Protein AF-A0A922S1J7-F1 (afdb_monomer)

Organism: Schistosoma haematobium (NCBI:txid6185)

Se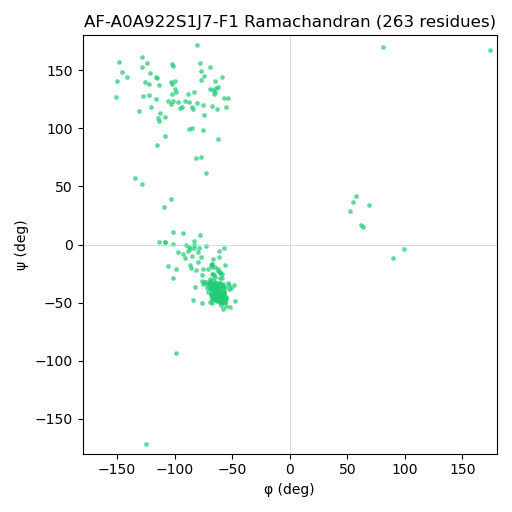quence (265 aa):
MSKNLSGRRLILFHFVKQGLILCPGENRIRLVSDLIREQTGKRCLVVIGATTALEVVGEQFTELTVGSKSLECGHEVKRLLQTDYMKLVITQDDVGVELCGSLKNVVAIAAGICDGLKLGDNTKADVIRIGFWEVSELMHELFPDRGTNYLTTEQSCGIAELFMCMSHKIDDISDIGDLDLLNISIGRRLSNNDNNRPSIRSITDKIPYRTFVDGAEYAKQIYSILADRRRTGHFPLFVAVHRICQNEIKPQELITCLQSHPIHA

Structure (mmCIF, N/CA/C/O backbone):
data_AF-A0A922S1J7-F1
#
_entry.id   AF-A0A922S1J7-F1
#
loop_
_atom_site.group_PDB
_atom_site.id
_atom_site.type_symbol
_atom_site.label_atom_id
_atom_site.label_alt_id
_atom_site.label_comp_id
_atom_site.label_asym_id
_atom_site.label_entity_id
_atom_site.label_seq_id
_atom_site.pdbx_PDB_ins_code
_atom_site.Cartn_x
_atom_site.Cartn_y
_atom_site.Cartn_z
_atom_site.occupancy
_atom_site.B_iso_or_equiv
_atom_site.auth_seq_id
_atom_site.auth_comp_id
_atom_site.auth_asym_id
_atom_site.auth_atom_id
_atom_site.pdbx_PDB_model_num
ATOM 1 N N . MET A 1 1 ? -2.315 5.101 44.735 1.00 35.12 1 MET A N 1
ATOM 2 C CA . MET A 1 1 ? -3.782 5.160 44.541 1.00 35.12 1 MET A CA 1
ATOM 3 C C . MET A 1 1 ? -4.170 4.192 43.429 1.00 35.12 1 MET A C 1
ATOM 5 O O . MET A 1 1 ? -4.029 4.542 42.263 1.00 35.12 1 MET A O 1
ATOM 9 N N . SER A 1 2 ? -4.590 2.964 43.756 1.00 39.91 2 SER A N 1
ATOM 10 C CA . SER A 1 2 ? -5.129 2.041 42.751 1.00 39.91 2 SER A CA 1
ATOM 11 C C . SER A 1 2 ? -6.535 2.510 42.370 1.00 39.91 2 SER A C 1
ATOM 13 O O . SER A 1 2 ? -7.453 2.527 43.187 1.00 39.91 2 SER A O 1
ATOM 15 N N . LYS A 1 3 ? -6.703 2.984 41.134 1.00 44.50 3 LYS A N 1
ATOM 16 C CA . LYS A 1 3 ? -8.038 3.272 40.606 1.00 44.50 3 LYS A CA 1
ATOM 17 C C . LYS A 1 3 ? -8.698 1.938 40.273 1.00 44.50 3 LYS A C 1
ATOM 19 O O . LYS A 1 3 ? -8.175 1.170 39.473 1.00 44.50 3 LYS A O 1
ATOM 24 N N . ASN A 1 4 ? -9.830 1.685 40.919 1.00 37.00 4 ASN A N 1
ATOM 25 C CA . ASN A 1 4 ? -10.697 0.539 40.685 1.00 37.00 4 ASN A CA 1
ATOM 26 C C . ASN A 1 4 ? -11.099 0.507 39.194 1.00 37.00 4 ASN A C 1
ATOM 28 O O . ASN A 1 4 ? -11.661 1.479 38.685 1.00 37.00 4 ASN A O 1
ATOM 32 N N . LEU A 1 5 ? -10.729 -0.559 38.478 1.00 54.09 5 LEU A N 1
ATOM 33 C CA . LEU A 1 5 ? -10.948 -0.724 37.030 1.00 54.09 5 LEU A CA 1
ATOM 34 C C . LEU A 1 5 ? -12.288 -1.406 36.70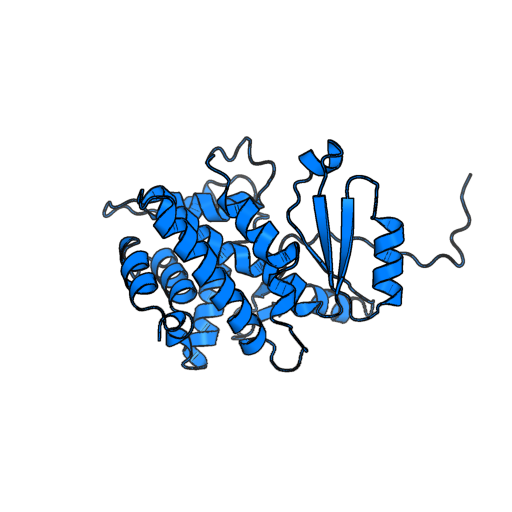2 1.00 54.09 5 LEU A C 1
ATOM 36 O O . LEU A 1 5 ? -12.603 -1.597 35.527 1.00 54.09 5 LEU A O 1
ATOM 40 N N . SER A 1 6 ? -13.092 -1.773 37.706 1.00 40.53 6 SER A N 1
ATOM 41 C CA . SER A 1 6 ? -14.387 -2.410 37.469 1.00 40.53 6 SER A CA 1
ATOM 42 C C . SER A 1 6 ? -15.358 -1.423 36.802 1.00 40.53 6 SER A C 1
ATOM 44 O O . SER A 1 6 ? -15.647 -0.346 37.316 1.00 40.53 6 SER A O 1
ATOM 46 N N . GLY A 1 7 ? -15.814 -1.770 35.596 1.00 55.16 7 GLY A N 1
ATOM 47 C CA . GLY A 1 7 ? -16.769 -0.977 34.811 1.00 55.16 7 GLY A CA 1
ATOM 48 C C . GLY A 1 7 ? -16.169 -0.093 33.711 1.00 55.16 7 GLY A C 1
ATOM 49 O O . GLY A 1 7 ? -16.927 0.503 32.948 1.00 55.16 7 GLY A O 1
ATOM 50 N N . ARG A 1 8 ? -14.838 -0.017 33.562 1.00 58.34 8 ARG A N 1
ATOM 51 C CA . ARG A 1 8 ? -14.217 0.686 32.423 1.00 58.34 8 ARG A CA 1
ATOM 52 C C . ARG A 1 8 ? -14.047 -0.261 31.236 1.00 58.34 8 ARG A C 1
ATOM 54 O O . ARG A 1 8 ? -13.480 -1.341 31.383 1.00 58.34 8 ARG A O 1
ATOM 61 N N . ARG A 1 9 ? -14.506 0.152 30.048 1.00 65.62 9 ARG A N 1
ATOM 62 C CA . ARG A 1 9 ? -14.162 -0.529 28.791 1.00 65.62 9 ARG A CA 1
ATOM 63 C C . ARG A 1 9 ? -12.650 -0.399 28.585 1.00 65.62 9 ARG A C 1
ATOM 65 O O . ARG A 1 9 ? -12.132 0.709 28.494 1.00 65.62 9 ARG A O 1
ATOM 72 N N . LEU A 1 10 ? -11.941 -1.526 28.572 1.00 68.31 10 LEU A N 1
ATOM 73 C CA . LEU A 1 10 ? -10.517 -1.569 28.253 1.00 68.31 10 LEU A CA 1
ATOM 74 C C . LEU A 1 10 ? -10.363 -1.519 26.728 1.00 68.31 10 LEU A C 1
ATOM 76 O O . LEU A 1 10 ? -10.894 -2.387 26.034 1.00 68.31 10 LEU A O 1
ATOM 80 N N . ILE A 1 11 ? -9.639 -0.523 26.220 1.00 72.75 11 ILE A N 1
ATOM 81 C CA . ILE A 1 11 ? -9.230 -0.458 24.814 1.00 72.75 11 ILE A CA 1
ATOM 82 C C . ILE A 1 11 ? -7.761 -0.852 24.748 1.00 72.75 11 ILE A C 1
ATOM 84 O O . ILE A 1 11 ? -6.916 -0.236 25.394 1.00 72.75 11 ILE A O 1
ATOM 88 N N . LEU A 1 12 ? -7.479 -1.911 23.993 1.00 74.94 12 LEU A N 1
ATOM 89 C CA . LEU A 1 12 ? -6.125 -2.367 23.722 1.00 74.94 12 LEU A CA 1
ATOM 90 C C . LEU A 1 12 ? -5.676 -1.780 22.383 1.00 74.94 12 LEU A C 1
ATOM 92 O O . LEU A 1 12 ? -6.270 -2.087 21.352 1.00 74.94 12 LEU A O 1
ATOM 96 N N . PHE A 1 13 ? -4.627 -0.962 22.408 1.00 74.94 13 PHE A N 1
ATOM 97 C CA . PHE A 1 13 ? -3.956 -0.503 21.197 1.00 74.94 13 PHE A CA 1
ATOM 98 C C . PHE A 1 13 ? -2.891 -1.524 20.811 1.00 74.94 13 PHE A C 1
ATOM 100 O O . PHE A 1 13 ? -2.017 -1.849 21.615 1.00 74.94 13 PHE A O 1
ATOM 107 N N . HIS A 1 14 ? -2.985 -2.046 19.591 1.00 71.69 14 HIS A N 1
ATOM 108 C CA . HIS A 1 14 ? -1.995 -2.952 19.034 1.00 71.69 14 HIS A CA 1
ATOM 109 C C . HIS A 1 14 ? -1.428 -2.326 17.765 1.00 71.69 14 HIS A C 1
ATOM 111 O O . HIS A 1 14 ? -2.165 -2.060 16.819 1.00 71.69 14 HIS A O 1
ATOM 117 N N . PHE A 1 15 ? -0.124 -2.068 17.767 1.00 67.00 15 PHE A N 1
ATOM 118 C CA . PHE A 1 15 ? 0.572 -1.500 16.622 1.00 67.00 15 PHE A CA 1
ATOM 119 C C . PHE A 1 15 ? 1.001 -2.646 15.718 1.00 67.00 15 PHE A C 1
ATOM 121 O O . PHE A 1 15 ? 1.993 -3.323 15.989 1.00 67.00 15 PHE A O 1
ATOM 128 N N . VAL A 1 16 ? 0.221 -2.889 14.668 1.00 64.06 16 VAL A N 1
ATOM 129 C CA . VAL A 1 16 ? 0.621 -3.819 13.618 1.00 64.06 16 VAL A CA 1
ATOM 130 C C . VAL A 1 16 ? 1.219 -3.010 12.489 1.00 64.06 16 VAL A C 1
ATOM 132 O O . VAL A 1 16 ? 0.572 -2.133 11.930 1.00 64.06 16 VAL A O 1
ATOM 135 N N . LYS A 1 17 ? 2.459 -3.328 12.145 1.00 62.03 17 LYS A N 1
ATOM 136 C CA . LYS A 1 17 ? 3.131 -2.686 11.024 1.00 62.03 17 LYS A CA 1
ATOM 137 C C . LYS A 1 17 ? 2.744 -3.292 9.674 1.00 62.03 17 LYS A C 1
ATOM 139 O O . LYS A 1 17 ? 2.867 -2.642 8.652 1.00 62.03 17 LYS A O 1
ATOM 144 N N . GLN A 1 18 ? 2.263 -4.533 9.683 1.00 63.94 18 GLN A N 1
ATOM 145 C CA . GLN A 1 18 ? 1.793 -5.281 8.523 1.00 63.94 18 GLN A CA 1
ATOM 146 C C . GLN A 1 18 ? 0.259 -5.263 8.488 1.00 63.94 18 GLN A C 1
ATOM 148 O O . GLN A 1 18 ? -0.353 -5.684 9.457 1.00 63.94 18 GLN A O 1
ATOM 153 N N . GLY A 1 19 ? -0.379 -4.801 7.410 1.00 65.81 19 GLY A N 1
ATOM 154 C CA . GLY A 1 19 ? -1.848 -4.866 7.287 1.00 65.81 19 GLY A CA 1
ATOM 155 C C . GLY A 1 19 ? -2.366 -6.071 6.490 1.00 65.81 19 GLY A C 1
ATOM 156 O O . GLY A 1 19 ? -3.567 -6.321 6.467 1.00 65.81 19 GLY A O 1
ATOM 157 N N . LEU A 1 20 ? -1.481 -6.865 5.871 1.00 80.19 20 LEU A N 1
ATOM 158 C CA . LEU A 1 20 ? -1.862 -8.064 5.121 1.00 80.19 20 LEU A CA 1
ATOM 159 C C . LEU A 1 20 ? -1.080 -9.290 5.572 1.00 80.19 20 LEU A C 1
ATOM 161 O O . LEU A 1 20 ? 0.151 -9.313 5.563 1.00 80.19 20 LEU A O 1
ATOM 165 N N . ILE A 1 21 ? -1.815 -10.346 5.891 1.00 80.19 21 ILE A N 1
ATOM 166 C CA . ILE A 1 21 ? -1.278 -11.677 6.136 1.00 80.19 21 ILE A CA 1
ATOM 167 C C . ILE A 1 21 ? -1.335 -12.450 4.831 1.00 80.19 21 ILE A C 1
ATOM 169 O O . ILE A 1 21 ? -2.403 -12.711 4.267 1.00 80.19 21 ILE A O 1
ATOM 173 N N . LEU A 1 22 ? -0.153 -12.835 4.375 1.00 77.38 22 LEU A N 1
ATOM 174 C CA . LEU A 1 22 ? 0.015 -13.730 3.246 1.00 77.38 22 LEU A CA 1
ATOM 175 C C . LEU A 1 22 ? -0.134 -15.152 3.770 1.00 77.38 22 LEU A C 1
ATOM 177 O O . LEU A 1 22 ? 0.456 -15.490 4.795 1.00 77.38 22 LEU A O 1
ATOM 181 N N . CYS A 1 23 ? -0.955 -15.958 3.106 1.00 73.69 23 CYS A N 1
ATOM 182 C CA . CYS A 1 23 ? -1.231 -17.334 3.508 1.00 73.69 23 CYS A CA 1
ATOM 183 C C . CYS A 1 23 ? -0.546 -18.275 2.509 1.00 73.69 23 CYS A C 1
ATOM 185 O O . CYS A 1 23 ? -1.133 -18.574 1.471 1.00 73.69 23 CYS A O 1
ATOM 187 N N . PRO A 1 24 ? 0.696 -18.738 2.758 1.00 61.38 24 PRO A N 1
ATOM 188 C CA . PRO A 1 24 ? 1.389 -19.604 1.811 1.00 61.38 24 PRO A CA 1
ATOM 189 C C . PRO A 1 24 ? 0.563 -20.864 1.522 1.00 61.38 24 PRO A C 1
ATOM 191 O O . PRO A 1 24 ? 0.165 -21.569 2.445 1.00 61.38 24 PRO A O 1
ATOM 194 N N . GLY A 1 25 ? 0.304 -21.141 0.243 1.00 66.62 25 GLY A N 1
ATOM 195 C CA . GLY A 1 25 ? -0.476 -22.304 -0.205 1.00 66.62 25 GLY A CA 1
ATOM 196 C C . GLY A 1 25 ? -1.984 -22.069 -0.330 1.00 66.62 25 GLY A C 1
ATOM 197 O O . GLY A 1 25 ? -2.669 -22.865 -0.965 1.00 66.62 25 GLY A O 1
ATOM 198 N N . GLU A 1 26 ? -2.501 -20.959 0.188 1.00 68.56 26 GLU A N 1
ATOM 199 C CA . GLU A 1 26 ? -3.871 -20.519 -0.045 1.00 68.56 26 GLU A CA 1
ATOM 200 C C . GLU A 1 26 ? -3.773 -19.239 -0.875 1.00 68.56 26 GLU A C 1
ATOM 202 O O . GLU A 1 26 ? -3.235 -18.248 -0.396 1.00 68.56 26 GLU A O 1
ATOM 207 N N . ASN A 1 27 ? -4.228 -19.233 -2.131 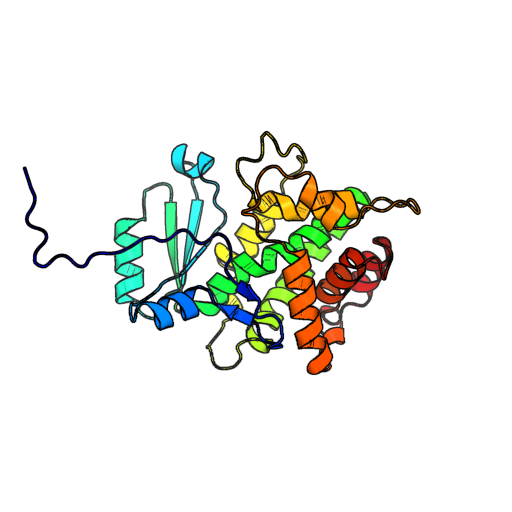1.00 77.50 27 ASN A N 1
ATOM 208 C CA . ASN A 1 27 ? -4.120 -18.055 -3.001 1.00 77.50 27 ASN A CA 1
ATOM 209 C C . ASN A 1 27 ? -5.103 -16.939 -2.573 1.00 77.50 27 ASN A C 1
ATOM 211 O O . ASN A 1 27 ? -6.035 -16.583 -3.291 1.00 77.50 27 ASN A O 1
ATOM 215 N N . ARG A 1 28 ? -4.939 -16.442 -1.342 1.00 81.44 28 ARG A N 1
ATOM 216 C CA . ARG A 1 28 ? -5.767 -15.452 -0.659 1.00 81.44 28 ARG A CA 1
ATOM 217 C C . ARG A 1 28 ? -4.909 -14.567 0.237 1.00 81.44 28 ARG A C 1
ATOM 219 O O . ARG A 1 28 ? -3.929 -15.006 0.836 1.00 81.44 28 ARG A O 1
ATOM 226 N N . ILE A 1 29 ? -5.343 -13.323 0.370 1.00 85.75 29 ILE A N 1
ATOM 227 C CA . ILE A 1 29 ? -4.814 -12.369 1.340 1.00 85.75 29 ILE A CA 1
ATOM 228 C C . ILE A 1 29 ? -5.815 -12.267 2.488 1.00 85.75 29 ILE A C 1
ATOM 230 O O . ILE A 1 29 ? -7.026 -12.265 2.265 1.00 85.75 29 ILE A O 1
ATOM 234 N N . ARG A 1 30 ? -5.314 -12.190 3.722 1.00 89.69 30 ARG A N 1
ATOM 235 C CA . ARG A 1 30 ? -6.138 -11.951 4.910 1.00 89.69 30 ARG A CA 1
ATOM 236 C C . ARG A 1 30 ? -5.752 -10.633 5.557 1.00 89.69 30 ARG A C 1
ATOM 238 O O . ARG A 1 30 ? -4.580 -10.275 5.587 1.00 89.69 30 ARG A O 1
ATOM 245 N N . LEU A 1 31 ? -6.741 -9.938 6.099 1.00 91.12 31 LEU A N 1
ATOM 246 C CA . LEU A 1 31 ? -6.527 -8.732 6.887 1.00 91.12 31 LEU A CA 1
ATOM 247 C C . LEU A 1 31 ? -6.045 -9.113 8.288 1.00 91.12 31 LEU A C 1
ATOM 249 O O . LEU A 1 31 ? -6.542 -10.085 8.873 1.00 91.12 31 LEU A O 1
ATOM 253 N N . VAL A 1 32 ? -5.112 -8.346 8.850 1.00 90.75 32 VAL A N 1
ATOM 254 C CA . VAL A 1 32 ? -4.701 -8.567 10.241 1.00 90.75 32 VAL A CA 1
ATOM 255 C C . VAL A 1 32 ? -5.853 -8.246 11.183 1.00 90.75 32 VAL A C 1
ATOM 257 O O . VAL A 1 32 ? -6.071 -8.979 12.150 1.00 90.75 32 VAL A O 1
ATOM 260 N N . SER A 1 33 ? -6.640 -7.211 10.880 1.00 91.81 33 SER A N 1
ATOM 261 C CA . SER A 1 33 ? -7.817 -6.866 11.679 1.00 91.81 33 SER A CA 1
ATOM 262 C C . SER A 1 33 ? -8.822 -8.021 11.770 1.00 91.81 33 SER A C 1
ATOM 264 O O . SER A 1 33 ? -9.380 -8.267 12.843 1.00 91.81 33 SER A O 1
ATOM 266 N N . ASP A 1 34 ? -9.013 -8.784 10.689 1.00 92.44 34 ASP A N 1
ATOM 267 C CA . ASP A 1 34 ? -9.865 -9.976 10.688 1.00 92.44 34 ASP A CA 1
ATOM 268 C C . ASP A 1 34 ? -9.257 -11.099 11.535 1.00 92.44 34 ASP A C 1
ATOM 270 O O . ASP A 1 34 ? -9.960 -11.670 12.370 1.00 92.44 34 ASP A O 1
ATOM 274 N N . LEU A 1 35 ? -7.948 -11.356 11.423 1.00 90.75 35 LEU A N 1
ATOM 275 C CA . LEU A 1 35 ? -7.293 -12.361 12.265 1.00 90.75 35 LEU A CA 1
ATOM 276 C C . LEU A 1 35 ? -7.408 -12.012 13.757 1.00 90.75 35 LEU A C 1
ATOM 278 O O . LEU A 1 35 ? -7.714 -12.882 14.570 1.00 90.75 35 LEU A O 1
ATOM 282 N N . ILE A 1 36 ? -7.203 -10.746 14.130 1.00 90.06 36 ILE A N 1
ATOM 283 C CA . ILE A 1 36 ? -7.353 -10.294 15.520 1.00 90.06 36 ILE A CA 1
ATOM 284 C C . ILE A 1 36 ? -8.784 -10.544 16.006 1.00 90.06 36 ILE A C 1
ATOM 286 O O . ILE A 1 36 ? -8.970 -11.057 17.114 1.00 90.06 36 ILE A O 1
ATOM 290 N N . ARG A 1 37 ? -9.799 -10.216 15.196 1.00 91.12 37 ARG A N 1
ATOM 291 C CA . ARG A 1 37 ? -11.210 -10.461 15.544 1.00 91.12 37 ARG A CA 1
ATOM 292 C C . ARG A 1 37 ? -11.482 -11.944 15.756 1.00 91.12 37 ARG A C 1
ATOM 294 O O . ARG A 1 37 ? -12.088 -12.298 16.762 1.00 91.12 37 ARG A O 1
ATOM 301 N N . GLU A 1 38 ? -11.015 -12.795 14.849 1.00 92.44 38 GLU A N 1
ATOM 302 C CA . GLU A 1 38 ? -11.211 -14.244 14.923 1.00 92.44 38 GLU A CA 1
ATOM 303 C C . GLU A 1 38 ? -10.531 -14.865 16.148 1.00 92.44 38 GLU A C 1
ATOM 305 O O . GLU A 1 38 ? -11.147 -15.653 16.860 1.00 92.44 38 GLU A O 1
ATOM 310 N N . GLN A 1 39 ? -9.280 -14.489 16.425 1.00 91.88 39 GLN A N 1
ATOM 311 C CA . GLN A 1 39 ? -8.490 -15.081 17.509 1.00 91.88 39 GLN A CA 1
ATOM 312 C C . GLN A 1 39 ? -8.937 -14.610 18.896 1.00 91.88 39 GLN A C 1
ATOM 314 O O . GLN A 1 39 ? -8.824 -15.345 19.874 1.00 91.88 39 GLN A O 1
ATOM 319 N N . THR A 1 40 ? -9.426 -13.373 19.008 1.00 90.75 40 THR A N 1
ATOM 320 C CA . THR A 1 40 ? -9.742 -12.765 20.312 1.00 90.75 40 THR A CA 1
ATOM 321 C C . THR A 1 40 ? -11.240 -12.673 20.605 1.00 90.75 40 THR A C 1
ATOM 323 O O . THR A 1 40 ? -11.625 -12.453 21.756 1.00 90.75 40 THR A O 1
ATOM 326 N N . GLY A 1 41 ? -12.095 -12.766 19.581 1.00 90.31 41 GLY A N 1
ATOM 327 C CA . GLY A 1 41 ? -13.525 -12.464 19.679 1.00 90.31 41 GLY A CA 1
ATOM 328 C C . GLY A 1 41 ? -13.823 -10.996 20.016 1.00 90.31 41 GLY A C 1
ATOM 329 O O . GLY A 1 41 ? -14.928 -10.672 20.457 1.00 90.31 41 GLY A O 1
ATOM 330 N N . LYS A 1 42 ? -12.841 -10.092 19.883 1.00 88.94 42 LYS A N 1
ATOM 331 C CA . LYS A 1 42 ? -12.976 -8.668 20.223 1.00 88.94 42 LYS A CA 1
ATOM 332 C C . LYS A 1 42 ? -13.175 -7.816 18.975 1.00 88.94 42 LYS A C 1
ATOM 334 O O . LYS A 1 42 ? -12.716 -8.140 17.885 1.00 88.94 42 LYS A O 1
ATOM 339 N N . ARG A 1 43 ? -13.830 -6.665 19.160 1.00 89.19 43 ARG A N 1
ATOM 340 C CA . ARG A 1 43 ? -13.894 -5.614 18.134 1.00 89.19 43 ARG A CA 1
ATOM 341 C C . ARG A 1 43 ? -12.477 -5.112 17.848 1.00 89.19 43 ARG A C 1
ATOM 343 O O . ARG A 1 43 ? -11.730 -4.839 18.782 1.00 89.19 43 ARG A O 1
ATOM 350 N N . CYS A 1 44 ? -12.154 -4.954 16.571 1.00 91.19 44 CYS A N 1
ATOM 351 C CA . CYS A 1 44 ? -10.889 -4.409 16.088 1.00 91.19 44 CYS A CA 1
ATOM 352 C C . CYS A 1 44 ? -11.187 -3.247 15.135 1.00 91.19 44 CYS A C 1
ATOM 354 O O . CYS A 1 44 ? -12.157 -3.318 14.372 1.00 91.19 44 CYS A O 1
ATOM 356 N N . LEU A 1 45 ? -10.392 -2.186 15.228 1.00 93.12 45 LEU A N 1
ATOM 357 C CA . LE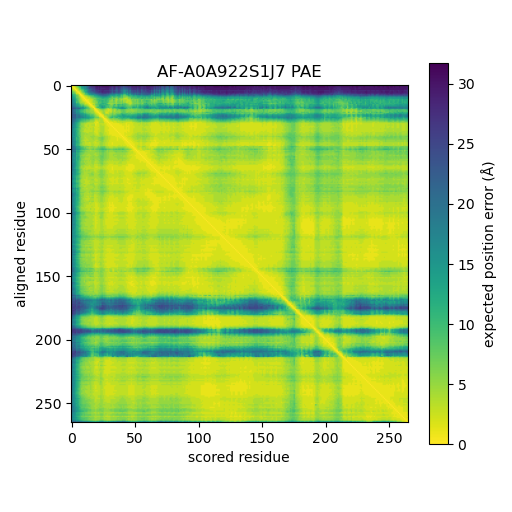U A 1 45 ? -10.442 -0.993 14.388 1.00 93.12 45 LEU A CA 1
ATOM 358 C C . LEU A 1 45 ? -9.061 -0.808 13.766 1.00 93.12 45 LEU A C 1
ATOM 360 O O . LEU A 1 45 ? -8.070 -1.263 14.337 1.00 93.12 45 LEU A O 1
ATOM 364 N N . VAL A 1 46 ? -9.007 -0.109 12.641 1.00 93.81 46 VAL A N 1
ATOM 365 C CA . VAL A 1 46 ? -7.769 0.170 11.912 1.00 93.81 46 VAL A CA 1
ATOM 366 C C . VAL A 1 46 ? -7.498 1.669 11.979 1.00 93.81 46 VAL A C 1
ATOM 368 O O . VAL A 1 46 ? -8.428 2.461 11.846 1.00 93.81 46 VAL A O 1
ATOM 371 N N . VAL A 1 47 ? -6.249 2.069 12.218 1.00 93.12 47 VAL A N 1
ATOM 372 C CA . VAL A 1 47 ? -5.833 3.480 12.228 1.00 93.12 47 VAL A CA 1
ATOM 373 C C . VAL A 1 47 ? -4.584 3.617 11.371 1.00 93.12 47 VAL A C 1
ATOM 375 O O . VAL A 1 47 ? -3.562 3.028 11.710 1.00 93.12 47 VAL A O 1
ATOM 378 N N . ILE A 1 48 ? -4.685 4.343 10.258 1.00 91.25 48 ILE A N 1
ATOM 379 C CA . ILE A 1 48 ? -3.606 4.527 9.273 1.00 91.25 48 ILE A CA 1
ATOM 380 C C . ILE A 1 48 ? -3.638 5.973 8.776 1.00 91.25 48 ILE A C 1
ATOM 382 O O . ILE A 1 48 ? -4.712 6.553 8.614 1.00 91.25 48 ILE A O 1
ATOM 386 N N . GLY A 1 49 ? -2.476 6.558 8.515 1.00 88.44 49 GLY A N 1
ATOM 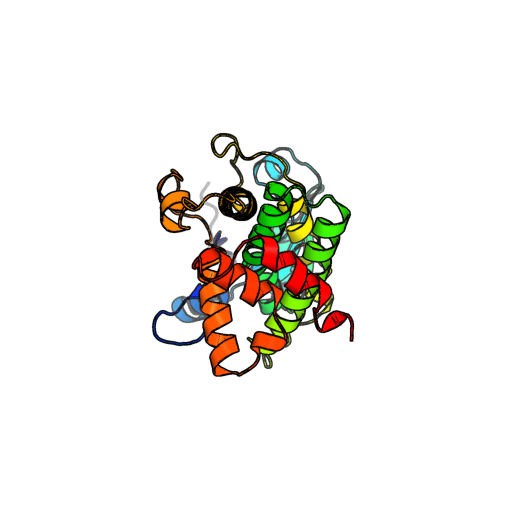387 C CA . GLY A 1 49 ? -2.348 7.870 7.893 1.00 88.44 49 GLY A CA 1
ATOM 388 C C . GLY A 1 49 ? -0.900 8.331 7.866 1.00 88.44 49 GLY A C 1
ATOM 389 O O . GLY A 1 49 ? -0.071 7.757 8.568 1.00 88.44 49 GLY A O 1
ATOM 390 N N . ALA A 1 50 ? -0.659 9.388 7.092 1.00 86.94 50 ALA A N 1
ATOM 391 C CA . ALA A 1 50 ? 0.650 10.000 6.883 1.00 86.94 50 ALA A CA 1
ATOM 392 C C . ALA A 1 50 ? 1.226 10.553 8.189 1.00 86.94 50 ALA A C 1
ATOM 394 O O . ALA A 1 50 ? 0.959 11.696 8.574 1.00 86.94 50 ALA A O 1
ATOM 395 N N . THR A 1 51 ? 1.988 9.726 8.902 1.00 81.62 51 THR A N 1
ATOM 396 C CA . THR A 1 51 ? 2.514 10.079 10.216 1.00 81.62 51 THR A CA 1
ATOM 397 C C . THR A 1 51 ? 3.844 9.402 10.499 1.00 81.62 51 THR A C 1
ATOM 399 O O . THR A 1 51 ? 4.026 8.220 10.222 1.00 81.62 51 THR A O 1
ATOM 402 N N . THR A 1 52 ? 4.756 10.136 11.134 1.00 80.81 52 THR A N 1
ATOM 403 C CA . THR A 1 52 ? 5.984 9.566 11.690 1.00 80.81 52 THR A CA 1
ATOM 404 C C . THR A 1 52 ? 5.958 9.707 13.207 1.00 80.81 52 THR A C 1
ATOM 406 O O . THR A 1 52 ? 5.497 10.712 13.753 1.00 80.81 52 THR A O 1
ATOM 409 N N . ALA A 1 53 ? 6.478 8.708 13.924 1.00 79.88 53 ALA A N 1
ATOM 410 C CA . ALA A 1 53 ? 6.500 8.750 15.387 1.00 79.88 53 ALA A CA 1
ATOM 411 C C . ALA A 1 53 ? 7.262 9.979 15.923 1.00 79.88 53 ALA A C 1
ATOM 413 O O . ALA A 1 53 ? 6.882 10.539 16.950 1.00 79.88 53 ALA A O 1
ATOM 414 N N . LEU A 1 54 ? 8.311 10.414 15.216 1.00 81.06 54 LEU A N 1
ATOM 415 C CA . LEU A 1 54 ? 9.107 11.588 15.576 1.00 81.06 54 LEU A CA 1
ATOM 416 C C . LEU A 1 54 ? 8.315 12.892 15.424 1.00 81.06 54 LEU A C 1
ATOM 418 O O . LEU A 1 54 ? 8.375 13.737 16.314 1.00 81.06 54 LEU A O 1
ATOM 422 N N . GLU A 1 55 ? 7.542 13.044 14.347 1.00 85.19 55 GLU A N 1
ATOM 423 C CA . GLU A 1 55 ? 6.703 14.229 14.135 1.00 85.19 55 GLU A CA 1
ATOM 424 C C . GLU A 1 55 ? 5.540 14.300 15.126 1.00 85.19 55 GLU A C 1
ATOM 426 O O . GLU A 1 55 ? 5.248 15.379 15.641 1.00 85.19 55 GLU A O 1
ATOM 431 N N . VAL A 1 56 ? 4.940 13.156 15.475 1.00 86.44 56 VAL A N 1
ATOM 432 C CA . VAL A 1 56 ? 3.897 13.091 16.512 1.00 86.44 56 VAL A CA 1
ATOM 433 C C . VAL A 1 56 ? 4.453 13.497 17.877 1.00 86.44 56 VAL A C 1
ATOM 435 O O . VAL A 1 56 ? 3.823 14.280 18.583 1.00 86.44 56 VAL A O 1
ATOM 438 N N . VAL A 1 57 ? 5.643 13.008 18.252 1.00 87.62 57 VAL A N 1
ATOM 439 C CA . VAL A 1 57 ? 6.321 13.419 19.498 1.00 87.62 57 VAL A CA 1
ATOM 440 C C . VAL A 1 57 ? 6.699 14.902 19.465 1.00 87.62 57 VAL A C 1
ATOM 442 O O . VAL A 1 57 ? 6.644 15.569 20.494 1.00 87.62 57 VAL A O 1
ATOM 445 N N . GLY A 1 58 ? 7.058 15.421 18.291 1.00 92.56 58 GLY A N 1
ATOM 446 C CA . GLY A 1 58 ? 7.335 16.837 18.060 1.00 92.56 58 GLY A CA 1
ATOM 447 C C . GLY A 1 58 ? 6.092 17.722 17.934 1.00 92.56 58 GLY A C 1
ATOM 448 O O . GLY A 1 58 ? 6.242 18.882 17.553 1.00 92.56 58 GLY A O 1
ATOM 449 N N . GLU A 1 59 ? 4.894 17.190 18.201 1.00 94.62 59 GLU A N 1
ATOM 450 C CA . GLU A 1 59 ? 3.603 17.888 18.098 1.00 94.62 59 GLU A CA 1
ATOM 451 C C . GLU A 1 59 ? 3.371 18.568 16.737 1.00 94.62 59 GLU A C 1
ATOM 453 O O . GLU A 1 59 ? 2.673 19.579 16.631 1.00 94.62 59 GLU A O 1
ATOM 458 N N . GLN A 1 60 ? 3.962 18.017 15.674 1.00 94.25 60 GLN A N 1
ATOM 459 C CA . GLN A 1 60 ? 3.725 18.493 14.318 1.00 94.25 60 GLN A CA 1
ATOM 460 C C . GLN A 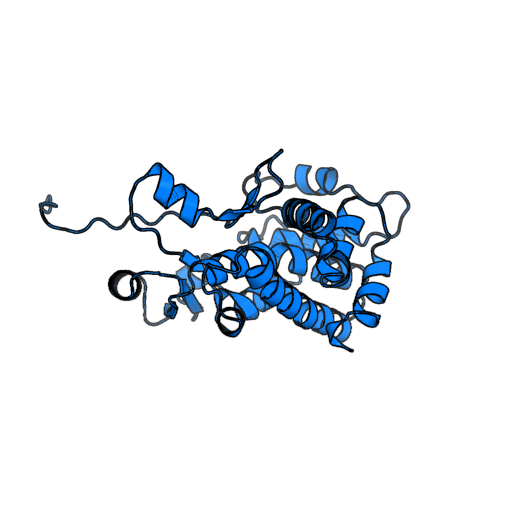1 60 ? 2.343 18.043 13.848 1.00 94.25 60 GLN A C 1
ATOM 462 O O . GLN A 1 60 ? 1.856 16.965 14.202 1.00 94.25 60 GLN A O 1
ATOM 467 N N . PHE A 1 61 ? 1.689 18.899 13.064 1.00 95.06 61 PHE A N 1
ATOM 468 C CA . PHE A 1 61 ? 0.332 18.632 12.610 1.00 95.06 61 PHE A CA 1
ATOM 469 C C . PHE A 1 61 ? 0.278 17.402 11.692 1.00 95.06 61 PHE A C 1
ATOM 471 O O . PHE A 1 61 ? 1.023 17.316 10.720 1.00 95.06 61 PHE A O 1
ATOM 478 N N . THR A 1 62 ? -0.650 16.486 11.964 1.00 93.75 62 THR A N 1
ATOM 479 C CA . THR A 1 62 ? -0.914 15.287 11.163 1.00 93.75 62 THR A CA 1
ATOM 480 C C . THR A 1 62 ? -2.398 14.905 11.218 1.00 93.75 62 THR A C 1
ATOM 482 O O . THR A 1 62 ? -3.134 15.239 12.156 1.00 93.75 62 THR A O 1
ATOM 485 N N . GLU A 1 63 ? -2.846 14.174 10.203 1.00 95.50 63 GLU A N 1
ATOM 486 C CA . GLU A 1 63 ? -4.187 13.609 10.122 1.00 95.50 63 GLU A CA 1
ATOM 487 C C . GLU A 1 63 ? -4.107 12.088 9.973 1.00 95.50 63 GLU A C 1
ATOM 489 O O . GLU A 1 63 ? -3.313 11.574 9.189 1.00 95.50 63 GLU A O 1
ATOM 494 N N . LEU A 1 64 ? -4.970 11.362 10.683 1.00 95.50 64 LEU A N 1
ATOM 495 C CA . LEU A 1 64 ? -5.105 9.911 10.602 1.00 95.50 64 LEU A CA 1
ATOM 496 C C . LEU A 1 64 ? -6.524 9.514 10.209 1.00 95.50 64 LEU A C 1
ATOM 498 O O . LEU A 1 64 ? -7.510 10.128 10.623 1.00 95.50 64 LEU A O 1
ATOM 502 N N . THR A 1 65 ? -6.634 8.412 9.482 1.00 97.00 65 THR A N 1
ATOM 503 C CA . THR A 1 65 ? -7.905 7.776 9.156 1.00 97.00 65 THR A CA 1
ATOM 504 C C . THR A 1 65 ? -8.168 6.603 10.095 1.00 97.00 65 THR A C 1
ATOM 506 O O . THR A 1 65 ? -7.320 5.736 10.286 1.00 97.00 65 THR A O 1
ATOM 509 N N . VAL A 1 66 ? -9.373 6.551 10.660 1.00 96.75 66 VAL A N 1
ATOM 510 C CA . VAL A 1 66 ? -9.864 5.467 11.513 1.00 96.75 66 VAL A CA 1
ATOM 511 C C . VAL A 1 66 ? -10.919 4.669 10.758 1.00 96.75 66 VAL A C 1
ATOM 513 O O . VAL A 1 66 ? -12.040 5.139 10.570 1.00 96.75 66 VAL A O 1
ATOM 516 N N . GLY A 1 67 ? -10.579 3.441 10.385 1.00 95.81 67 GLY A N 1
ATOM 517 C CA . GLY A 1 67 ? -11.497 2.458 9.828 1.00 95.81 67 GLY A CA 1
ATOM 518 C C . GLY A 1 67 ? -12.226 1.685 10.927 1.00 95.81 67 GLY A C 1
ATOM 519 O O . GLY A 1 67 ? -11.600 1.000 11.744 1.00 95.81 67 GLY A O 1
ATOM 520 N N . SER A 1 68 ? -13.557 1.780 10.975 1.00 94.50 68 SER A N 1
ATOM 521 C CA . SER A 1 68 ? -14.360 1.062 11.967 1.00 94.50 68 SER A CA 1
ATOM 522 C C . SER A 1 68 ? -15.768 0.712 11.514 1.00 94.50 68 SER A C 1
ATOM 524 O O . SER A 1 68 ? -16.588 1.587 11.253 1.00 94.50 68 SER A O 1
ATOM 526 N N . LYS A 1 69 ? -16.133 -0.569 11.633 1.00 92.00 69 LYS A N 1
ATOM 527 C CA . LYS A 1 69 ? -17.526 -1.011 11.454 1.00 92.00 69 LYS A CA 1
ATOM 528 C C . LYS A 1 69 ? -18.499 -0.397 12.473 1.00 92.00 69 LYS A C 1
ATOM 530 O O . LYS A 1 69 ? -19.695 -0.330 12.209 1.00 92.00 69 LYS A O 1
ATOM 535 N N . SER A 1 70 ? -18.013 0.048 13.639 1.00 92.38 70 SER A N 1
ATOM 536 C CA . SER A 1 70 ? -18.829 0.656 14.697 1.00 92.38 70 SER A CA 1
ATOM 537 C C . SER A 1 70 ? -18.460 2.124 14.883 1.00 92.38 70 SER A C 1
ATOM 539 O O . SER A 1 70 ? -17.421 2.439 15.464 1.00 92.38 70 SER A O 1
ATOM 541 N N . LEU A 1 71 ? -19.349 3.029 14.463 1.00 93.31 71 LEU A N 1
ATOM 542 C CA . LEU A 1 71 ? -19.160 4.471 14.659 1.00 93.31 71 LEU A CA 1
ATOM 543 C C . LEU A 1 71 ? -18.998 4.840 16.140 1.00 93.31 71 LEU A C 1
ATOM 545 O O . LEU A 1 71 ? -18.179 5.692 16.465 1.00 93.31 71 LEU A O 1
ATOM 549 N N . GLU A 1 72 ? -19.706 4.157 17.047 1.00 93.19 72 GLU A N 1
ATOM 550 C CA . GLU A 1 72 ? -19.530 4.329 18.497 1.00 93.19 72 GLU A CA 1
ATOM 551 C C . GLU A 1 72 ? -18.069 4.087 18.909 1.00 93.19 72 GLU A C 1
ATOM 553 O O . GLU A 1 72 ? -17.467 4.932 19.571 1.00 93.19 72 GLU A O 1
ATOM 558 N N . CYS A 1 73 ? -17.468 2.976 18.466 1.00 91.50 73 CYS A N 1
ATOM 559 C CA . CYS A 1 73 ? -16.056 2.695 18.726 1.00 91.50 73 CYS A CA 1
ATOM 560 C C . CYS A 1 73 ? -15.121 3.690 18.048 1.00 91.50 73 CYS A C 1
ATOM 562 O O . CYS A 1 73 ? -14.136 4.099 18.657 1.00 91.50 73 CYS A O 1
ATOM 564 N N . GLY A 1 74 ? -15.410 4.068 16.801 1.00 94.12 74 GLY A N 1
ATOM 565 C CA . GLY A 1 74 ? -14.628 5.066 16.076 1.00 94.12 74 GLY A CA 1
ATOM 566 C C . GLY A 1 74 ? -14.585 6.394 16.831 1.00 94.12 74 GLY A C 1
ATOM 567 O O . GLY A 1 74 ? -13.514 6.965 17.019 1.00 94.12 74 GLY A O 1
ATOM 568 N N . HIS A 1 75 ? -15.727 6.854 17.352 1.00 95.38 75 HIS A N 1
ATOM 569 C CA . HIS A 1 75 ? -15.809 8.062 18.172 1.00 95.38 75 HIS A CA 1
ATOM 570 C C . HIS A 1 75 ? -15.118 7.915 19.532 1.00 95.38 75 HIS A C 1
ATOM 572 O O . HIS A 1 75 ? -14.544 8.887 20.024 1.00 95.38 75 HIS A O 1
ATOM 578 N N . GLU A 1 76 ? -15.146 6.725 20.136 1.00 92.75 76 GLU A N 1
ATOM 579 C CA . GLU A 1 76 ? -14.410 6.433 21.370 1.00 92.75 76 GLU A CA 1
ATOM 580 C C . GLU A 1 76 ? -12.893 6.540 21.142 1.00 92.75 76 GLU A C 1
ATOM 582 O O . GLU A 1 76 ? -12.219 7.269 21.869 1.00 92.75 76 GLU A O 1
ATOM 587 N N . VAL A 1 77 ? -12.368 5.922 20.076 1.00 92.06 77 VAL A N 1
ATOM 588 C CA . VAL A 1 77 ? -10.952 6.035 19.678 1.00 92.06 77 VAL A CA 1
ATOM 589 C C . VAL A 1 77 ? -10.589 7.473 19.321 1.00 92.06 77 VAL A C 1
ATOM 591 O O . VAL A 1 77 ? -9.581 7.981 19.806 1.00 92.06 77 VAL A O 1
ATOM 594 N N . LYS A 1 78 ? -11.434 8.168 18.551 1.00 95.00 78 LYS A N 1
ATOM 595 C CA . LYS A 1 78 ? -11.232 9.582 18.214 1.00 95.00 78 LYS A CA 1
ATOM 596 C C . LYS A 1 78 ? -11.121 10.451 19.463 1.00 95.00 78 LYS A C 1
ATOM 598 O O . LYS A 1 78 ? -10.235 11.288 19.529 1.00 95.00 78 LYS A O 1
ATOM 603 N N . ARG A 1 79 ? -11.962 10.237 20.478 1.00 94.44 79 ARG A N 1
ATOM 604 C CA . ARG A 1 79 ? -11.888 10.984 21.745 1.00 94.44 79 ARG A CA 1
ATOM 605 C C . ARG A 1 79 ? -10.600 10.706 22.526 1.00 94.44 79 ARG A C 1
ATOM 607 O O . ARG A 1 79 ? -10.143 11.584 23.244 1.00 94.44 79 ARG A O 1
ATOM 614 N N . LEU A 1 80 ? -10.062 9.491 22.429 1.00 92.44 80 LEU A N 1
ATOM 615 C CA . LEU A 1 80 ? -8.865 9.079 23.166 1.00 92.44 80 LEU A CA 1
ATOM 616 C C . LEU A 1 80 ? -7.563 9.519 22.501 1.00 92.44 80 LEU A C 1
ATOM 618 O O . LEU A 1 80 ? -6.609 9.818 23.211 1.00 92.44 80 LEU A O 1
ATOM 622 N N . LEU A 1 81 ? -7.515 9.512 21.168 1.00 91.50 81 LEU A N 1
ATOM 623 C CA . LEU A 1 81 ? -6.290 9.776 20.417 1.00 91.50 81 LEU A CA 1
ATOM 624 C C . LEU A 1 81 ? -6.216 11.197 19.857 1.00 91.50 81 LEU A C 1
ATOM 626 O O . LEU A 1 81 ? -5.119 11.706 19.691 1.00 91.50 81 LEU A O 1
ATOM 630 N N . GLN A 1 82 ? -7.339 11.850 19.548 1.00 95.50 82 GLN A N 1
ATOM 631 C CA . GLN A 1 82 ? -7.290 13.167 18.916 1.00 95.50 82 GLN A CA 1
ATOM 632 C C . GLN A 1 82 ? -6.703 14.231 19.849 1.00 95.50 82 GLN A C 1
ATOM 634 O O . GLN A 1 82 ? -7.142 14.381 20.990 1.00 95.50 82 GLN A O 1
ATOM 639 N N . THR A 1 83 ? -5.781 15.026 19.311 1.00 95.94 83 THR A N 1
ATOM 640 C CA . THR A 1 83 ? -5.155 16.175 19.979 1.00 95.94 83 THR A CA 1
ATOM 641 C C . THR A 1 83 ? -5.326 17.444 19.133 1.00 95.94 83 THR A C 1
ATOM 643 O O . THR A 1 83 ? -6.072 17.462 18.143 1.00 95.94 83 THR A O 1
ATOM 646 N N . ASP A 1 84 ? -4.667 18.540 19.514 1.00 95.75 84 ASP A N 1
ATOM 647 C CA . ASP A 1 84 ? -4.647 19.771 18.718 1.00 95.75 84 ASP A CA 1
ATOM 648 C C . ASP A 1 84 ? -3.851 19.618 17.419 1.00 95.75 84 ASP A C 1
ATOM 650 O O . ASP A 1 84 ? -4.274 20.154 16.394 1.00 95.75 84 ASP A O 1
ATOM 654 N N . TYR A 1 85 ? -2.795 18.804 17.440 1.00 95.06 85 TYR A N 1
ATOM 655 C CA . TYR A 1 85 ? -1.922 18.530 16.299 1.00 95.06 85 TYR A CA 1
ATOM 656 C C . TYR A 1 85 ? -2.242 17.215 15.573 1.00 95.06 85 TYR A C 1
ATOM 658 O O . TYR A 1 85 ? -1.906 17.087 14.408 1.00 95.06 85 TYR A O 1
ATOM 666 N N . MET A 1 86 ? -2.928 16.252 16.196 1.00 95.38 86 MET A N 1
ATOM 667 C CA . MET A 1 86 ? -3.286 14.976 15.563 1.00 95.38 86 MET A CA 1
ATOM 668 C C . MET A 1 86 ? -4.801 14.867 15.392 1.00 95.38 86 MET A C 1
ATOM 670 O O . MET A 1 86 ? -5.527 14.662 16.370 1.00 95.38 86 MET A O 1
ATOM 674 N N . LYS A 1 87 ? -5.298 15.007 14.156 1.00 96.81 87 LYS A N 1
ATOM 675 C CA . LYS A 1 87 ? -6.736 14.938 13.828 1.00 96.81 87 LYS A CA 1
ATOM 676 C C . LYS A 1 87 ? -7.124 13.571 13.279 1.00 96.81 87 LYS A C 1
ATOM 678 O O . LYS A 1 87 ? -6.377 12.969 12.523 1.00 96.81 87 LYS A O 1
ATOM 683 N N . LEU A 1 88 ? -8.296 13.068 13.675 1.00 96.69 88 LEU A N 1
ATOM 684 C CA . LEU A 1 88 ? -8.778 11.746 13.261 1.00 96.69 88 LEU A CA 1
ATOM 685 C C . LEU A 1 88 ? -10.059 11.868 12.431 1.00 96.69 88 LEU A C 1
ATOM 687 O O . LEU A 1 88 ? -11.065 12.412 12.906 1.00 96.69 88 LEU A O 1
ATOM 691 N N . VAL A 1 89 ? -10.062 11.299 11.230 1.00 97.06 89 VAL A N 1
ATOM 692 C CA . VAL A 1 89 ? -11.247 11.151 10.371 1.00 97.06 89 VAL A CA 1
ATOM 693 C C . VAL A 1 89 ? -11.741 9.713 10.457 1.00 97.06 89 VAL A C 1
ATOM 695 O O . VAL A 1 89 ? -10.958 8.781 10.341 1.00 97.06 89 VAL A O 1
ATOM 698 N N . ILE A 1 90 ? -13.036 9.516 10.711 1.00 97.25 90 ILE A N 1
ATOM 699 C CA . ILE A 1 90 ? -13.624 8.178 10.867 1.00 97.25 90 ILE A CA 1
ATOM 700 C C . ILE A 1 90 ? -14.305 7.782 9.558 1.00 97.25 90 ILE A C 1
ATOM 702 O O . ILE A 1 90 ? -15.088 8.559 9.015 1.00 97.25 90 ILE A O 1
ATOM 706 N N . THR A 1 91 ? -14.064 6.554 9.112 1.00 96.56 91 THR A N 1
ATOM 707 C CA . THR A 1 91 ? -14.782 5.890 8.021 1.00 96.56 91 THR A CA 1
ATOM 708 C C . THR A 1 91 ? -15.265 4.512 8.475 1.00 96.56 91 THR A C 1
ATOM 710 O O . THR A 1 91 ? -14.682 3.894 9.370 1.00 96.56 91 THR A O 1
ATOM 713 N N . GLN A 1 92 ? -16.352 4.025 7.873 1.00 95.44 92 GLN A N 1
ATOM 714 C CA . GLN A 1 92 ? -16.830 2.658 8.107 1.00 95.44 92 GLN A CA 1
ATOM 715 C C . GLN A 1 92 ? -16.135 1.613 7.230 1.00 95.44 92 GLN A C 1
ATOM 717 O O . GLN A 1 92 ? -16.278 0.421 7.495 1.00 95.44 92 GLN A O 1
ATOM 722 N N . ASP A 1 93 ? -15.360 2.056 6.240 1.00 96.12 93 ASP A N 1
ATOM 723 C CA . ASP A 1 93 ? -14.564 1.198 5.366 1.00 96.12 93 ASP A CA 1
ATOM 724 C C . ASP A 1 93 ? -13.245 0.795 6.044 1.00 96.12 93 ASP A C 1
ATOM 726 O O . ASP A 1 93 ? -12.172 1.321 5.759 1.00 96.12 93 ASP A O 1
ATOM 730 N N . ASP A 1 94 ? -13.327 -0.115 7.014 1.00 94.88 94 ASP A N 1
ATOM 731 C CA . ASP A 1 94 ? -12.155 -0.601 7.745 1.00 94.88 94 ASP A CA 1
ATOM 732 C C . ASP A 1 94 ? -11.191 -1.416 6.876 1.00 94.88 94 ASP A C 1
ATOM 734 O O . ASP A 1 94 ? -9.982 -1.383 7.101 1.00 94.88 94 ASP A O 1
ATOM 738 N N . VAL A 1 95 ? -11.728 -2.099 5.865 1.00 94.69 95 VAL A N 1
ATOM 739 C CA . VAL A 1 95 ? -10.957 -2.875 4.891 1.00 94.69 95 VAL A CA 1
ATOM 740 C C . VAL A 1 95 ? -10.142 -1.962 3.981 1.00 94.69 95 VAL A C 1
ATOM 742 O O . VAL A 1 95 ? -8.939 -2.174 3.843 1.00 94.69 95 VAL A O 1
ATOM 745 N N . GLY A 1 96 ? -10.763 -0.933 3.399 1.00 95.12 96 GLY A N 1
ATOM 746 C CA . GLY A 1 96 ? -10.083 0.027 2.535 1.00 95.12 96 GLY A CA 1
ATOM 747 C C . GLY A 1 96 ? -8.944 0.736 3.260 1.00 95.12 96 GLY A C 1
ATOM 748 O O . GLY A 1 96 ? -7.837 0.799 2.735 1.00 95.12 96 GLY A O 1
ATOM 749 N N . VAL A 1 97 ? -9.167 1.162 4.510 1.00 95.31 97 VAL A N 1
ATOM 750 C CA . VAL A 1 97 ? -8.122 1.794 5.335 1.00 95.31 97 VAL A CA 1
ATOM 751 C C . VAL A 1 97 ? -6.909 0.871 5.499 1.00 95.31 97 VAL A C 1
ATOM 753 O O . VAL A 1 97 ? -5.784 1.297 5.241 1.00 95.31 97 VAL A O 1
ATOM 756 N N . GLU A 1 98 ? -7.119 -0.396 5.874 1.00 93.81 98 GLU A N 1
ATOM 757 C CA . GLU A 1 98 ? -6.044 -1.388 6.071 1.00 93.81 98 GLU A CA 1
ATOM 758 C C . GLU A 1 98 ? -5.277 -1.710 4.782 1.00 93.81 98 GLU A C 1
ATOM 760 O O . GLU A 1 98 ? -4.047 -1.872 4.788 1.00 93.81 98 GLU A O 1
ATOM 765 N N . LEU A 1 99 ? -6.000 -1.773 3.662 1.00 92.75 99 LEU A N 1
ATOM 766 C CA . LEU A 1 99 ? -5.426 -2.033 2.349 1.00 92.75 99 LEU A CA 1
ATOM 767 C C . LEU A 1 99 ? -4.618 -0.848 1.833 1.00 92.75 99 LEU A C 1
ATOM 769 O O . LEU A 1 99 ? -3.522 -1.082 1.326 1.00 92.75 99 LEU A O 1
ATOM 773 N N . CYS A 1 100 ? -5.078 0.394 2.011 1.00 92.56 100 CYS A N 1
ATOM 774 C CA . CYS A 1 100 ? -4.315 1.584 1.630 1.00 92.56 100 CYS A CA 1
ATOM 775 C C . CYS A 1 100 ? -2.897 1.557 2.227 1.00 92.56 100 CYS A C 1
ATOM 777 O O . CYS A 1 100 ? -1.909 1.595 1.488 1.00 92.56 100 CYS A O 1
ATOM 779 N N . GLY A 1 101 ? -2.787 1.385 3.550 1.00 88.38 101 GLY A N 1
ATOM 780 C CA . GLY A 1 101 ? -1.486 1.375 4.232 1.00 88.38 101 GLY A CA 1
ATOM 781 C C . GLY A 1 101 ? -0.601 0.181 3.864 1.00 88.38 101 GLY A C 1
ATOM 782 O O . GLY A 1 101 ? 0.623 0.261 3.928 1.00 88.38 101 GLY A O 1
ATOM 783 N N . SER A 1 102 ? -1.194 -0.933 3.430 1.00 88.19 102 SER A N 1
ATOM 784 C CA . SER A 1 102 ? -0.434 -2.121 3.030 1.00 88.19 102 SER A CA 1
ATOM 785 C C . SER A 1 102 ? 0.057 -2.043 1.589 1.00 88.19 102 SER A C 1
ATOM 787 O O . SER A 1 102 ? 1.230 -2.309 1.313 1.00 88.19 102 SER A O 1
ATOM 789 N N . LEU A 1 103 ? -0.838 -1.681 0.670 1.00 91.56 103 LEU A N 1
ATOM 790 C CA . LEU A 1 103 ? -0.596 -1.697 -0.767 1.00 91.56 103 LEU A CA 1
ATOM 791 C C . LEU A 1 103 ? 0.293 -0.530 -1.224 1.00 91.56 103 LEU A C 1
ATOM 793 O O . LEU A 1 103 ? 0.984 -0.676 -2.236 1.00 91.56 103 LEU A O 1
ATOM 797 N N . LYS A 1 104 ? 0.386 0.563 -0.440 1.00 90.62 104 LYS A N 1
ATOM 798 C CA . LYS A 1 104 ? 1.335 1.672 -0.677 1.00 90.62 104 LYS A CA 1
ATOM 799 C C . LYS A 1 104 ? 2.760 1.179 -0.935 1.00 90.62 104 LYS A C 1
ATOM 801 O O . LYS A 1 104 ? 3.481 1.749 -1.747 1.00 90.62 104 LYS A O 1
ATOM 806 N N . ASN A 1 105 ? 3.155 0.095 -0.264 1.00 90.38 105 ASN A N 1
ATOM 807 C CA . ASN A 1 105 ? 4.516 -0.430 -0.285 1.00 90.38 105 ASN A CA 1
ATOM 808 C C . ASN A 1 105 ? 4.918 -0.954 -1.668 1.00 90.38 105 ASN A C 1
ATOM 810 O O . ASN A 1 105 ? 6.064 -0.786 -2.074 1.00 90.38 105 ASN A O 1
ATOM 814 N N . VAL A 1 106 ? 3.979 -1.537 -2.420 1.00 94.12 106 VAL A N 1
ATOM 815 C CA . VAL A 1 106 ? 4.242 -1.996 -3.793 1.00 94.12 106 VAL A CA 1
ATOM 816 C C . VAL A 1 106 ? 4.489 -0.797 -4.707 1.00 94.12 106 VAL A C 1
ATOM 818 O O . VAL A 1 106 ? 5.457 -0.770 -5.466 1.00 94.12 106 VAL A O 1
ATOM 821 N N . VAL A 1 107 ? 3.658 0.238 -4.582 1.00 95.25 107 VAL A N 1
ATOM 822 C CA . VAL A 1 107 ? 3.794 1.466 -5.374 1.00 95.25 107 VAL A CA 1
ATOM 823 C C . VAL A 1 107 ? 5.057 2.243 -4.980 1.00 95.25 107 VAL A C 1
ATOM 825 O O . VAL A 1 107 ? 5.732 2.804 -5.841 1.00 95.25 107 VAL A O 1
ATOM 828 N N . ALA A 1 108 ? 5.446 2.223 -3.703 1.00 93.25 108 ALA A N 1
ATOM 829 C CA . ALA A 1 108 ? 6.695 2.816 -3.232 1.00 93.25 108 ALA A CA 1
ATOM 830 C C . ALA A 1 108 ? 7.925 2.170 -3.895 1.00 93.25 108 ALA A C 1
ATOM 832 O O . ALA A 1 108 ? 8.854 2.888 -4.265 1.00 93.25 108 ALA A O 1
ATOM 833 N N . ILE A 1 109 ? 7.919 0.849 -4.132 1.00 94.19 109 ILE A N 1
ATOM 834 C CA . ILE A 1 109 ? 8.976 0.177 -4.909 1.00 94.19 109 ILE A CA 1
ATOM 835 C C . ILE A 1 109 ? 9.017 0.718 -6.345 1.00 94.19 109 ILE A C 1
ATOM 837 O O . ILE A 1 109 ? 10.096 1.057 -6.829 1.00 94.19 109 ILE A O 1
ATOM 841 N N . ALA A 1 110 ? 7.869 0.856 -7.019 1.00 95.94 110 ALA A N 1
ATOM 842 C CA . ALA A 1 110 ? 7.811 1.434 -8.368 1.00 95.94 110 ALA A CA 1
ATOM 843 C C . ALA A 1 110 ? 8.362 2.871 -8.410 1.00 95.94 110 ALA A C 1
ATOM 845 O O . ALA A 1 110 ? 9.157 3.215 -9.289 1.00 95.94 110 ALA A O 1
ATOM 846 N N . ALA A 1 111 ? 7.992 3.699 -7.431 1.00 94.88 111 ALA A N 1
ATOM 847 C CA . ALA A 1 111 ? 8.493 5.064 -7.303 1.00 94.88 111 ALA A CA 1
ATOM 848 C C . ALA A 1 111 ? 10.013 5.088 -7.057 1.00 94.88 111 ALA A C 1
ATOM 850 O O . ALA A 1 111 ? 10.728 5.898 -7.644 1.00 94.88 111 ALA A O 1
ATOM 851 N N . GLY A 1 112 ? 10.524 4.155 -6.252 1.00 93.44 112 GLY A N 1
ATOM 852 C CA . GLY A 1 112 ? 11.955 3.985 -6.018 1.00 93.44 112 GLY A CA 1
ATOM 853 C C . GLY A 1 112 ? 12.719 3.558 -7.267 1.00 93.44 112 GLY A C 1
ATOM 854 O O . GLY A 1 112 ? 13.809 4.061 -7.529 1.00 93.44 112 GLY A O 1
ATOM 855 N N . ILE A 1 113 ? 12.138 2.672 -8.080 1.00 94.56 113 ILE A N 1
ATOM 856 C CA . ILE A 1 113 ? 12.706 2.299 -9.382 1.00 94.56 113 ILE A CA 1
ATOM 857 C C . ILE A 1 113 ? 12.803 3.537 -10.281 1.00 94.56 113 ILE A C 1
ATOM 859 O O . ILE A 1 113 ? 13.841 3.744 -10.909 1.00 94.56 113 ILE A O 1
ATOM 863 N N . CYS A 1 114 ? 11.775 4.392 -10.304 1.00 94.56 114 CYS A N 1
ATOM 864 C CA . CYS A 1 114 ? 11.807 5.648 -11.061 1.00 94.56 114 CYS A CA 1
ATOM 865 C C . CYS A 1 114 ? 12.911 6.597 -10.586 1.00 94.56 114 CYS A C 1
ATOM 867 O O . CYS A 1 114 ? 13.625 7.158 -11.423 1.00 94.56 114 CYS A O 1
ATOM 869 N N . ASP A 1 115 ? 13.083 6.740 -9.267 1.00 93.06 115 ASP A N 1
ATOM 870 C CA . ASP A 1 115 ? 14.167 7.530 -8.673 1.00 93.06 115 ASP A CA 1
ATOM 871 C C . ASP A 1 115 ? 15.536 6.996 -9.114 1.00 93.06 115 ASP A C 1
ATOM 873 O O . ASP A 1 115 ? 16.382 7.747 -9.604 1.00 93.06 115 ASP A O 1
ATOM 877 N N . GLY A 1 116 ? 15.751 5.687 -8.978 1.00 92.19 116 GLY A N 1
ATOM 878 C CA . GLY A 1 116 ? 17.030 5.060 -9.292 1.00 92.19 116 GLY A CA 1
ATOM 879 C C . GLY A 1 116 ? 17.359 5.044 -10.793 1.00 92.19 116 GLY A C 1
ATOM 880 O O . GLY A 1 116 ? 18.525 5.153 -11.174 1.00 92.19 116 GLY A O 1
ATOM 881 N N . LEU A 1 117 ? 16.340 4.992 -11.658 1.00 93.38 117 LEU A N 1
ATOM 882 C CA . LEU A 1 117 ? 16.473 5.162 -13.110 1.00 93.38 117 LEU A CA 1
ATOM 883 C C . LEU A 1 117 ? 16.587 6.634 -13.549 1.00 93.38 117 LEU A C 1
ATOM 885 O O . LEU A 1 117 ? 16.841 6.890 -14.725 1.00 93.38 117 LEU A O 1
ATOM 889 N N . LYS A 1 118 ? 16.426 7.595 -12.628 1.00 93.56 118 LYS A N 1
ATOM 890 C CA . LYS A 1 118 ? 16.473 9.045 -12.889 1.00 93.56 118 LYS A CA 1
ATOM 891 C C . LYS A 1 118 ? 15.451 9.512 -13.936 1.00 93.56 118 LYS A C 1
ATOM 893 O O . LYS A 1 118 ? 15.760 10.352 -14.777 1.00 93.56 118 LYS A O 1
ATOM 898 N N . LEU A 1 119 ? 14.223 8.992 -13.873 1.00 92.25 119 LEU A N 1
ATOM 899 C CA . LEU A 1 119 ? 13.163 9.283 -14.856 1.00 92.25 119 LEU A CA 1
ATOM 900 C C . LEU A 1 119 ? 12.464 10.643 -14.664 1.00 92.25 119 LEU A C 1
ATOM 902 O O . LEU A 1 119 ? 11.612 11.014 -15.472 1.00 92.25 119 LEU A O 1
ATOM 906 N N . GLY A 1 120 ? 12.822 11.383 -13.612 1.00 91.88 120 GLY A N 1
ATOM 907 C CA . GLY A 1 120 ? 12.283 12.707 -13.303 1.00 91.88 120 GLY A CA 1
ATOM 908 C C . GLY A 1 120 ? 10.921 12.691 -12.600 1.00 91.88 120 GLY A C 1
ATOM 909 O O . GLY A 1 120 ? 10.257 11.659 -12.487 1.00 91.88 120 GLY A O 1
ATOM 910 N N . ASP A 1 121 ? 10.511 13.870 -12.130 1.00 92.19 121 ASP A N 1
ATOM 911 C CA . ASP A 1 121 ? 9.339 14.028 -11.260 1.00 92.19 121 ASP A CA 1
ATOM 912 C C . ASP A 1 121 ? 8.010 13.750 -11.979 1.00 92.19 121 ASP A C 1
ATOM 914 O O . ASP A 1 121 ? 7.107 13.189 -11.368 1.00 92.19 121 ASP A O 1
ATOM 918 N N . ASN A 1 122 ? 7.897 14.055 -13.280 1.00 95.00 122 ASN A N 1
ATOM 919 C CA . ASN A 1 122 ? 6.683 13.768 -14.060 1.00 95.00 122 ASN A CA 1
ATOM 920 C C . ASN A 1 122 ? 6.393 12.262 -14.114 1.00 95.00 122 ASN A C 1
ATOM 922 O O . ASN A 1 122 ? 5.295 11.828 -13.784 1.00 95.00 122 ASN A O 1
ATOM 926 N N . THR A 1 123 ? 7.404 11.454 -14.450 1.00 95.38 123 THR A N 1
ATOM 927 C CA . THR A 1 123 ? 7.266 9.991 -14.498 1.00 95.38 123 THR A CA 1
ATOM 928 C C . THR A 1 123 ? 6.934 9.425 -13.122 1.00 95.38 123 THR A C 1
ATOM 930 O O . THR A 1 123 ? 6.099 8.532 -12.991 1.00 95.38 123 THR A O 1
ATOM 933 N N . LYS A 1 124 ? 7.566 9.962 -12.070 1.00 93.81 124 LYS A N 1
ATOM 934 C CA . LYS A 1 124 ? 7.258 9.564 -10.697 1.00 93.81 124 LYS A CA 1
ATOM 935 C C . LYS A 1 124 ? 5.812 9.904 -10.342 1.00 93.81 124 LYS A C 1
ATOM 937 O O . LYS A 1 124 ? 5.135 9.039 -9.802 1.00 93.81 124 LYS A O 1
ATOM 942 N N . ALA A 1 125 ? 5.327 11.099 -10.685 1.00 94.38 125 ALA A N 1
ATOM 943 C CA . ALA A 1 125 ? 3.939 11.514 -10.479 1.00 94.38 125 ALA A CA 1
ATOM 944 C C . ALA A 1 125 ? 2.944 10.582 -11.192 1.00 94.38 125 ALA A C 1
ATOM 946 O O . ALA A 1 125 ? 1.937 10.200 -10.593 1.00 94.38 125 ALA A O 1
ATOM 947 N N . ASP A 1 126 ? 3.256 10.144 -12.416 1.00 96.00 126 ASP A N 1
ATOM 948 C CA . ASP A 1 126 ? 2.451 9.149 -13.131 1.00 96.00 126 ASP A CA 1
ATOM 949 C C . ASP A 1 126 ? 2.420 7.800 -12.404 1.00 96.00 126 ASP A C 1
ATOM 951 O O . ASP A 1 126 ? 1.347 7.209 -12.285 1.00 96.00 126 ASP A O 1
ATOM 955 N N . VAL A 1 127 ? 3.545 7.344 -11.834 1.00 96.12 127 VAL A N 1
ATOM 956 C CA . VAL A 1 127 ? 3.567 6.153 -10.963 1.00 96.12 127 VAL A CA 1
ATOM 957 C C . VAL A 1 127 ? 2.670 6.331 -9.742 1.00 96.12 127 VAL A C 1
ATOM 959 O O . VAL A 1 127 ? 1.928 5.406 -9.417 1.00 96.12 127 VAL A O 1
ATOM 962 N N . ILE A 1 128 ? 2.704 7.493 -9.076 1.00 93.56 128 ILE A N 1
ATOM 963 C CA . ILE A 1 128 ? 1.838 7.758 -7.913 1.00 93.56 128 ILE A CA 1
ATOM 964 C C . ILE A 1 128 ? 0.374 7.645 -8.331 1.00 93.56 128 ILE A C 1
ATOM 966 O O . ILE A 1 128 ? -0.391 6.903 -7.722 1.00 93.56 128 ILE A O 1
ATOM 970 N N . ARG A 1 129 ? -0.010 8.351 -9.397 1.00 95.56 129 ARG A N 1
ATOM 971 C CA . ARG A 1 129 ? -1.392 8.428 -9.877 1.00 95.56 129 ARG A CA 1
ATOM 972 C C . ARG A 1 129 ? -1.916 7.070 -10.347 1.00 95.56 129 ARG A C 1
ATOM 974 O O . ARG A 1 129 ? -3.029 6.687 -9.995 1.00 95.56 129 ARG A O 1
ATOM 981 N N . ILE A 1 130 ? -1.128 6.349 -11.143 1.00 96.62 130 ILE A N 1
ATOM 982 C CA . ILE A 1 130 ? -1.486 5.022 -11.658 1.00 96.62 130 ILE A CA 1
ATOM 983 C C . ILE A 1 130 ? -1.537 4.007 -10.519 1.00 96.62 130 ILE A C 1
ATOM 985 O O . ILE A 1 130 ? -2.513 3.273 -10.395 1.00 96.62 130 ILE A O 1
ATOM 989 N N . GLY A 1 131 ? -0.528 3.998 -9.648 1.00 95.12 131 GLY A N 1
ATOM 990 C CA . GLY A 1 131 ? -0.491 3.085 -8.513 1.00 95.12 131 GLY A CA 1
ATOM 991 C C . GLY A 1 131 ? -1.630 3.320 -7.535 1.00 95.12 131 GLY A C 1
ATOM 992 O O . GLY A 1 131 ? -2.204 2.360 -7.040 1.00 95.12 131 GLY A O 1
ATOM 993 N N . PHE A 1 132 ? -2.016 4.574 -7.313 1.00 93.81 132 PHE A N 1
ATOM 994 C CA . PHE A 1 132 ? -3.188 4.923 -6.519 1.00 93.81 132 PHE A CA 1
ATOM 995 C C . PHE A 1 132 ? -4.489 4.363 -7.110 1.00 93.81 132 PHE A C 1
ATOM 997 O O . PHE A 1 132 ? -5.317 3.812 -6.384 1.00 93.81 132 PHE A O 1
ATOM 1004 N N . TRP A 1 133 ? -4.652 4.448 -8.432 1.00 95.50 133 TRP A N 1
ATOM 1005 C CA . TRP A 1 133 ? -5.796 3.849 -9.114 1.00 95.50 133 TRP A CA 1
ATOM 1006 C C . TRP A 1 133 ? -5.795 2.320 -9.002 1.00 95.50 133 TRP A C 1
ATOM 1008 O O . TRP A 1 133 ? -6.809 1.749 -8.608 1.00 95.50 133 TRP A O 1
ATOM 1018 N N . GLU A 1 134 ? -4.658 1.658 -9.251 1.00 97.12 134 GLU A N 1
ATOM 1019 C CA . GLU A 1 134 ? -4.553 0.198 -9.108 1.00 97.12 134 GLU A CA 1
ATOM 1020 C C . GLU A 1 134 ? -4.818 -0.250 -7.666 1.00 97.12 134 GLU A C 1
ATOM 1022 O O . GLU A 1 134 ? -5.486 -1.256 -7.454 1.00 97.12 134 GLU A O 1
ATOM 1027 N N . VAL A 1 135 ? -4.355 0.514 -6.670 1.00 95.44 135 VAL A N 1
ATOM 1028 C CA . VAL A 1 135 ? -4.662 0.286 -5.252 1.00 95.44 135 VAL A CA 1
ATOM 1029 C C . VAL A 1 135 ? -6.176 0.299 -5.025 1.00 95.44 135 VAL A C 1
ATOM 1031 O O . VAL A 1 135 ? -6.699 -0.633 -4.418 1.00 95.44 135 VAL A O 1
ATOM 1034 N N . SER A 1 136 ? -6.884 1.302 -5.547 1.00 94.75 136 SER A N 1
ATOM 1035 C CA . SER A 1 136 ? -8.339 1.432 -5.399 1.00 94.75 136 SER A CA 1
ATOM 1036 C C . SER A 1 136 ? -9.112 0.291 -6.074 1.00 94.75 136 SER A C 1
ATOM 1038 O O . SER A 1 136 ? -9.990 -0.326 -5.467 1.00 94.75 136 SER A O 1
ATOM 1040 N N . GLU A 1 137 ? -8.737 -0.062 -7.303 1.00 96.19 137 GLU A N 1
ATOM 1041 C CA . GLU A 1 137 ? -9.327 -1.183 -8.045 1.00 96.19 137 GLU A CA 1
ATOM 1042 C C . GLU A 1 137 ? -9.058 -2.528 -7.353 1.00 96.19 137 GLU A C 1
ATOM 1044 O O . GLU A 1 137 ? -9.935 -3.392 -7.271 1.00 96.19 137 GLU A O 1
ATOM 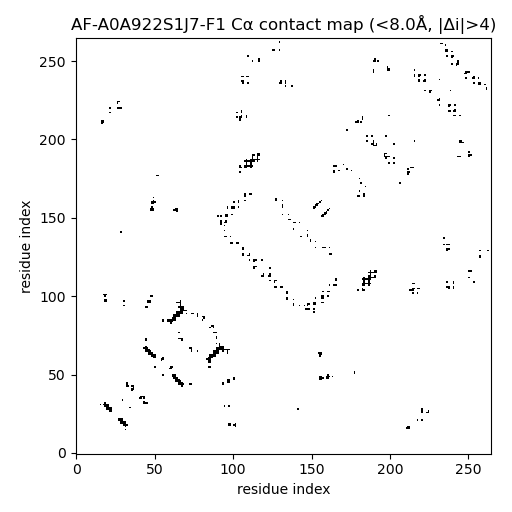1049 N N . LEU A 1 138 ? -7.857 -2.703 -6.795 1.00 95.12 138 LEU A N 1
ATOM 1050 C CA . LEU A 1 138 ? -7.453 -3.954 -6.167 1.00 95.12 138 LEU A CA 1
ATOM 1051 C C . LEU A 1 138 ? -8.221 -4.203 -4.866 1.00 95.12 138 LEU A C 1
ATOM 1053 O O . LEU A 1 138 ? -8.505 -5.355 -4.550 1.00 95.12 138 LEU A O 1
ATOM 1057 N N . MET A 1 139 ? -8.605 -3.156 -4.127 1.00 94.25 139 MET A N 1
ATOM 1058 C CA . MET A 1 139 ? -9.463 -3.308 -2.943 1.00 94.25 139 MET A CA 1
ATOM 1059 C C . MET A 1 139 ? -10.795 -3.968 -3.289 1.00 94.25 139 MET A C 1
ATOM 1061 O O . MET A 1 139 ? -11.189 -4.934 -2.633 1.00 94.25 139 MET A O 1
ATOM 1065 N N . HIS A 1 140 ? -11.444 -3.488 -4.350 1.00 93.75 140 HIS A N 1
ATOM 1066 C CA . HIS A 1 140 ? -12.726 -4.008 -4.820 1.00 93.75 140 HIS A CA 1
ATOM 1067 C C . HIS A 1 140 ? -12.587 -5.413 -5.408 1.00 93.75 140 HIS A C 1
ATOM 1069 O O . HIS A 1 140 ? -13.446 -6.264 -5.190 1.00 93.75 140 HIS A O 1
ATOM 1075 N N . GLU A 1 141 ? -11.484 -5.689 -6.107 1.00 93.19 141 GLU A N 1
ATOM 1076 C CA . GLU A 1 141 ? -11.199 -7.020 -6.641 1.00 93.19 141 GLU A CA 1
ATOM 1077 C C . GLU A 1 141 ? -10.940 -8.027 -5.504 1.00 93.19 141 GLU A C 1
ATOM 1079 O O . GLU A 1 141 ? -11.482 -9.132 -5.513 1.00 93.19 141 GLU A O 1
ATOM 1084 N N . LEU A 1 142 ? -10.152 -7.674 -4.485 1.00 91.50 142 LEU A N 1
ATOM 1085 C CA . LEU A 1 142 ? -9.818 -8.589 -3.388 1.00 91.50 142 LEU A CA 1
ATOM 1086 C 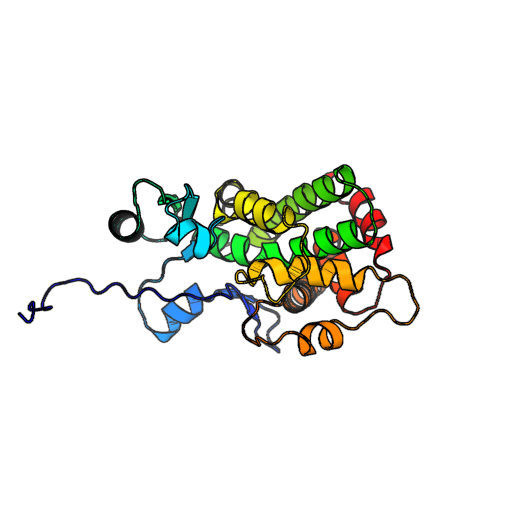C . LEU A 1 142 ? -10.970 -8.791 -2.392 1.00 91.50 142 LEU A C 1
ATOM 1088 O O . LEU A 1 142 ? -11.114 -9.898 -1.866 1.00 91.50 142 LEU A O 1
ATOM 1092 N N . PHE A 1 143 ? -11.786 -7.763 -2.143 1.00 93.06 143 PHE A N 1
ATOM 1093 C CA . PHE A 1 143 ? -12.824 -7.764 -1.107 1.00 93.06 143 PHE A CA 1
ATOM 1094 C C . PHE A 1 143 ? -14.178 -7.200 -1.596 1.00 93.06 143 PHE A C 1
ATOM 1096 O O . PHE A 1 143 ? -14.718 -6.282 -0.971 1.00 93.06 143 PHE A O 1
ATOM 1103 N N . PRO A 1 144 ? -14.785 -7.771 -2.656 1.00 91.62 144 PRO A N 1
ATOM 1104 C CA . PRO A 1 144 ? -15.978 -7.211 -3.303 1.00 91.62 144 PRO A CA 1
ATOM 1105 C C . PRO A 1 144 ? -17.183 -7.061 -2.359 1.00 91.62 144 PRO A C 1
ATOM 1107 O O . PRO A 1 144 ? -17.923 -6.085 -2.438 1.00 91.62 144 PRO A O 1
ATOM 1110 N N . ASP A 1 145 ? -17.346 -7.980 -1.405 1.00 93.19 145 ASP A N 1
ATOM 1111 C CA . ASP A 1 145 ? -18.504 -8.015 -0.499 1.00 93.19 145 ASP A CA 1
ATOM 1112 C C . ASP A 1 145 ? -18.279 -7.259 0.822 1.00 93.19 145 ASP A C 1
ATOM 1114 O O . ASP A 1 145 ? -19.054 -7.387 1.773 1.00 93.19 145 ASP A O 1
ATOM 1118 N N . ARG A 1 146 ? -17.180 -6.502 0.935 1.00 92.56 146 ARG A N 1
ATOM 1119 C CA . ARG A 1 146 ? -16.793 -5.829 2.186 1.00 92.56 146 ARG A CA 1
ATOM 1120 C C . ARG A 1 146 ? -17.129 -4.344 2.225 1.00 92.56 146 ARG A C 1
ATOM 1122 O O . ARG A 1 146 ? -16.885 -3.724 3.255 1.00 92.56 146 ARG A O 1
ATOM 1129 N N . GLY A 1 147 ? -17.732 -3.810 1.162 1.00 89.25 147 GLY A N 1
ATOM 1130 C CA . GLY A 1 147 ? -18.165 -2.415 1.105 1.00 89.25 147 GLY A CA 1
ATOM 1131 C C . GLY A 1 147 ? -17.003 -1.424 1.065 1.00 89.25 147 GLY A C 1
ATOM 1132 O O . GLY A 1 147 ? -17.115 -0.347 1.648 1.00 89.25 147 GLY A O 1
ATOM 1133 N N . THR A 1 148 ? -15.899 -1.797 0.409 1.00 93.56 148 THR A N 1
ATOM 1134 C CA . THR A 1 148 ? -14.789 -0.876 0.143 1.00 93.56 148 THR A CA 1
ATOM 1135 C C . THR A 1 148 ? -15.282 0.317 -0.671 1.00 93.56 148 THR A C 1
ATOM 1137 O O . THR A 1 148 ? -16.168 0.170 -1.514 1.00 93.56 148 THR A O 1
ATOM 1140 N N . ASN A 1 149 ? -14.740 1.504 -0.408 1.00 93.94 149 ASN A N 1
ATOM 1141 C CA . ASN A 1 149 ? -15.135 2.738 -1.076 1.00 93.94 149 ASN A CA 1
ATOM 1142 C C . ASN A 1 149 ? -13.926 3.386 -1.753 1.00 93.94 149 ASN A C 1
ATOM 1144 O O . ASN A 1 149 ? -12.911 3.646 -1.110 1.00 93.94 149 ASN A O 1
ATOM 1148 N N . TYR A 1 150 ? -14.063 3.722 -3.036 1.00 93.31 150 TYR A N 1
ATOM 1149 C CA . TYR A 1 150 ? -13.058 4.470 -3.794 1.00 93.31 150 TYR A CA 1
ATOM 1150 C C . TYR A 1 150 ? -12.604 5.755 -3.080 1.00 93.31 150 TYR A C 1
ATOM 1152 O O . TYR A 1 150 ? -11.412 6.055 -3.065 1.00 93.31 150 TYR A O 1
ATOM 1160 N N . LEU A 1 151 ? -13.512 6.461 -2.397 1.00 95.00 151 LEU A N 1
ATOM 1161 C CA . LEU A 1 151 ? -13.200 7.685 -1.648 1.00 95.00 151 LEU A CA 1
ATOM 1162 C C . LEU A 1 151 ? -12.324 7.439 -0.409 1.00 95.00 151 LEU A C 1
ATOM 1164 O O . LEU A 1 151 ? -11.712 8.375 0.097 1.00 95.00 151 LEU A O 1
ATOM 1168 N N . THR A 1 152 ? -12.216 6.200 0.087 1.00 95.31 152 THR A N 1
ATOM 1169 C CA . THR A 1 152 ? -11.298 5.869 1.193 1.00 95.31 152 THR A CA 1
ATOM 1170 C C . THR A 1 152 ? -9.850 6.149 0.801 1.00 95.31 152 THR A C 1
ATOM 1172 O O . THR A 1 152 ? -9.059 6.597 1.630 1.00 95.31 152 THR A O 1
ATOM 1175 N N . THR A 1 153 ? -9.512 5.969 -0.479 1.00 93.69 153 THR A N 1
ATOM 1176 C CA . THR A 1 153 ? -8.176 6.282 -0.990 1.00 93.69 153 THR A CA 1
ATOM 1177 C C . THR A 1 153 ? -7.863 7.782 -0.937 1.00 93.69 153 THR A C 1
ATOM 1179 O O . THR A 1 153 ? -6.707 8.158 -0.777 1.00 93.69 153 THR A O 1
ATOM 1182 N N . GLU A 1 154 ? -8.864 8.663 -0.977 1.00 94.69 154 GLU A N 1
ATOM 1183 C CA . GLU A 1 154 ? -8.667 10.118 -0.875 1.00 94.69 154 GLU A CA 1
ATOM 1184 C C . GLU A 1 154 ? -8.390 10.586 0.564 1.00 94.69 154 GLU A C 1
ATOM 1186 O O . GLU A 1 154 ? -7.997 11.732 0.780 1.00 94.69 154 GLU A O 1
ATOM 1191 N N . GLN A 1 155 ? -8.578 9.715 1.562 1.00 95.62 155 GLN A N 1
ATOM 1192 C CA . GLN A 1 155 ? -8.295 10.031 2.962 1.00 95.62 155 GLN A CA 1
ATOM 1193 C C . GLN A 1 155 ? -6.799 9.908 3.283 1.00 95.62 155 GLN A C 1
ATOM 1195 O O . GLN A 1 155 ? -6.014 9.389 2.486 1.00 95.62 155 GLN A O 1
ATOM 1200 N N . SER A 1 156 ? -6.399 10.344 4.485 1.00 95.06 156 SER A N 1
ATOM 1201 C CA . SER A 1 156 ? -4.994 10.306 4.919 1.00 95.06 156 SER A CA 1
ATOM 1202 C C . SER A 1 156 ? -4.351 8.920 4.772 1.00 95.06 156 SER A C 1
ATOM 1204 O O . SER A 1 156 ? -3.210 8.827 4.326 1.00 95.06 156 SER A O 1
ATOM 1206 N N . CYS A 1 157 ? -5.087 7.833 5.053 1.00 93.94 157 CYS A N 1
ATOM 1207 C CA . CYS A 1 157 ? -4.568 6.470 4.882 1.00 93.94 157 CYS A CA 1
ATOM 1208 C C . CYS A 1 157 ? -4.156 6.104 3.451 1.00 93.94 157 CYS A C 1
ATOM 1210 O O . CYS A 1 157 ? -3.343 5.198 3.292 1.00 93.94 157 CYS A O 1
ATOM 1212 N N . GLY A 1 158 ? -4.725 6.763 2.438 1.00 93.38 158 GLY A N 1
ATOM 1213 C CA . GLY A 1 158 ? -4.456 6.516 1.027 1.00 93.38 158 GLY A CA 1
ATOM 1214 C C . GLY A 1 158 ? -3.463 7.519 0.455 1.00 93.38 158 GLY A C 1
ATOM 1215 O O . GLY A 1 158 ? -2.257 7.292 0.500 1.00 93.38 158 GLY A O 1
ATOM 1216 N N . ILE A 1 159 ? -3.960 8.611 -0.130 1.00 92.81 159 ILE A N 1
ATOM 1217 C CA . ILE A 1 159 ? -3.142 9.520 -0.945 1.00 92.81 159 ILE A CA 1
ATOM 1218 C C . ILE A 1 159 ? -2.048 10.221 -0.138 1.00 92.81 159 ILE A C 1
ATOM 1220 O O . ILE A 1 159 ? -0.922 10.326 -0.622 1.00 92.81 159 ILE A O 1
ATOM 1224 N N . ALA A 1 160 ? -2.349 10.677 1.082 1.00 92.00 160 ALA A N 1
ATOM 1225 C CA . ALA A 1 160 ? -1.375 11.395 1.901 1.00 92.00 160 ALA A CA 1
ATOM 1226 C C . ALA A 1 160 ? -0.237 10.463 2.325 1.00 92.00 160 ALA A C 1
ATOM 1228 O O . ALA A 1 160 ? 0.935 10.803 2.177 1.00 92.00 160 ALA A O 1
ATOM 1229 N N . GLU A 1 161 ? -0.594 9.267 2.787 1.00 88.00 161 GLU A N 1
ATOM 1230 C CA . GLU A 1 161 ? 0.344 8.218 3.170 1.00 88.00 161 GLU A CA 1
ATOM 1231 C C . GLU A 1 161 ? 1.252 7.818 1.996 1.00 88.00 161 GLU A C 1
ATOM 1233 O O . GLU A 1 161 ? 2.478 7.763 2.116 1.00 88.00 161 GLU A O 1
ATOM 1238 N N . LEU A 1 162 ? 0.653 7.600 0.822 1.00 88.25 162 LEU A N 1
ATOM 1239 C CA . LEU A 1 162 ? 1.374 7.273 -0.403 1.00 88.25 162 LEU A CA 1
ATOM 1240 C C . LEU A 1 162 ? 2.356 8.391 -0.794 1.00 88.25 162 LEU A C 1
ATOM 1242 O O . LEU A 1 162 ? 3.523 8.128 -1.090 1.00 88.25 162 LEU A O 1
ATOM 1246 N N . PHE A 1 163 ? 1.891 9.641 -0.762 1.00 89.12 163 PHE A N 1
ATOM 1247 C CA . PHE A 1 163 ? 2.681 10.818 -1.111 1.00 89.12 163 PHE A CA 1
ATOM 1248 C C . PHE A 1 163 ? 3.848 11.048 -0.146 1.00 89.12 163 PHE A C 1
ATOM 1250 O O . PHE A 1 163 ? 4.958 11.361 -0.590 1.00 89.12 163 PHE A O 1
ATOM 1257 N N . MET A 1 164 ? 3.619 10.870 1.159 1.00 85.50 164 MET A N 1
ATOM 1258 C CA . MET A 1 164 ? 4.653 10.973 2.186 1.00 85.50 164 MET A CA 1
ATOM 1259 C C . MET A 1 164 ? 5.775 9.976 1.894 1.00 85.50 164 MET A C 1
ATOM 1261 O O . MET A 1 164 ? 6.902 10.409 1.660 1.00 85.50 164 MET A O 1
ATOM 1265 N N . CYS A 1 165 ? 5.462 8.680 1.749 1.00 81.50 165 CYS A N 1
ATOM 1266 C CA . CYS A 1 165 ? 6.454 7.645 1.426 1.00 81.50 165 CYS A CA 1
ATOM 1267 C C . CYS A 1 165 ? 7.289 7.973 0.177 1.00 81.50 165 CYS A C 1
ATOM 1269 O O . CYS A 1 165 ? 8.475 7.647 0.108 1.00 81.50 165 CYS A O 1
ATOM 1271 N N . MET A 1 166 ? 6.683 8.623 -0.816 1.00 82.31 166 MET A N 1
ATOM 1272 C CA . MET A 1 166 ? 7.317 8.913 -2.103 1.00 82.31 166 MET A CA 1
ATOM 1273 C C . MET A 1 166 ? 8.147 10.195 -2.120 1.00 82.31 166 MET A C 1
ATOM 1275 O O . MET A 1 166 ? 9.021 10.341 -2.977 1.00 82.31 166 MET A O 1
ATOM 1279 N N . SER A 1 167 ? 7.909 11.105 -1.179 1.00 80.56 167 SER A N 1
ATOM 1280 C CA . SER A 1 167 ? 8.607 12.390 -1.083 1.00 80.56 167 SER A CA 1
ATOM 1281 C C . SER A 1 167 ? 9.995 12.273 -0.442 1.00 80.56 167 SER A C 1
ATOM 1283 O O . SER A 1 167 ? 10.826 13.172 -0.592 1.00 80.56 167 SER A O 1
ATOM 1285 N N . HIS A 1 168 ? 10.299 11.153 0.219 1.00 74.06 168 HIS A N 1
ATOM 1286 C CA . HIS A 1 168 ? 11.612 10.915 0.815 1.00 74.06 168 HIS A CA 1
ATOM 1287 C C . HIS A 1 168 ? 12.691 10.712 -0.244 1.00 74.06 168 HIS A C 1
ATOM 1289 O O . HIS A 1 168 ? 12.522 9.926 -1.170 1.00 74.06 168 HIS A O 1
ATOM 1295 N N . LYS A 1 169 ? 13.837 11.382 -0.076 1.00 65.69 169 LYS A N 1
ATOM 1296 C CA . LYS A 1 169 ? 14.990 11.334 -1.000 1.00 65.69 169 LYS A CA 1
ATOM 1297 C C . LYS A 1 169 ? 16.241 10.682 -0.401 1.00 65.69 169 LYS A C 1
ATOM 1299 O O . LYS A 1 169 ? 17.278 10.646 -1.053 1.00 65.69 169 LYS A O 1
ATOM 1304 N N . ILE A 1 170 ? 16.155 10.199 0.836 1.00 63.91 170 ILE A N 1
ATOM 1305 C CA . ILE A 1 170 ? 17.290 9.667 1.597 1.00 63.91 170 ILE A CA 1
ATOM 1306 C C . ILE A 1 170 ? 17.237 8.134 1.584 1.00 63.91 170 ILE A C 1
ATOM 1308 O O . ILE A 1 170 ? 16.161 7.551 1.701 1.00 63.91 170 ILE A O 1
ATOM 1312 N N . ASP A 1 171 ? 18.401 7.503 1.413 1.00 63.81 171 ASP A N 1
ATOM 1313 C CA . ASP A 1 171 ? 18.596 6.042 1.434 1.00 63.81 171 ASP A CA 1
ATOM 1314 C C . ASP A 1 171 ? 19.338 5.549 2.691 1.00 63.81 171 ASP A C 1
ATOM 1316 O O . ASP A 1 171 ? 19.630 4.354 2.811 1.00 63.81 171 ASP A O 1
ATOM 1320 N N . ASP A 1 172 ? 19.680 6.455 3.612 1.00 60.72 172 ASP A N 1
ATOM 1321 C CA . ASP A 1 172 ? 20.401 6.126 4.840 1.00 60.72 172 ASP A CA 1
ATOM 1322 C C . ASP A 1 172 ? 19.487 5.450 5.866 1.00 60.72 172 ASP A C 1
ATOM 1324 O O . ASP A 1 172 ? 18.766 6.097 6.615 1.00 60.72 172 ASP A O 1
ATOM 1328 N N . ILE A 1 173 ? 19.559 4.120 5.912 1.00 56.38 173 ILE A N 1
ATOM 1329 C CA . ILE A 1 173 ? 18.766 3.264 6.803 1.00 56.38 173 ILE A CA 1
ATOM 1330 C C . ILE A 1 173 ? 19.053 3.540 8.291 1.00 56.38 173 ILE A C 1
ATOM 1332 O O . ILE A 1 173 ? 18.214 3.218 9.128 1.00 56.38 173 ILE A O 1
ATOM 1336 N N . SER A 1 174 ? 20.202 4.134 8.637 1.00 51.69 174 SER A N 1
ATOM 1337 C CA . SER A 1 174 ? 20.558 4.427 10.032 1.00 51.69 174 SER A CA 1
ATOM 1338 C C . SER A 1 174 ? 19.818 5.637 10.618 1.00 51.69 174 SER A C 1
ATOM 1340 O O . SER A 1 174 ? 19.541 5.636 11.815 1.00 51.69 174 SER A O 1
ATOM 1342 N N . ASP A 1 175 ? 19.398 6.580 9.768 1.00 48.81 175 ASP A N 1
ATOM 1343 C CA . ASP A 1 175 ? 18.504 7.697 10.116 1.00 48.81 175 ASP A CA 1
ATOM 1344 C C . ASP A 1 175 ? 17.019 7.371 9.860 1.00 48.81 175 ASP A C 1
ATOM 1346 O O . ASP A 1 175 ? 16.121 8.116 10.263 1.00 48.81 175 ASP A O 1
ATOM 1350 N N . ILE A 1 176 ? 16.730 6.235 9.212 1.00 51.09 176 ILE A N 1
ATOM 1351 C CA . ILE A 1 176 ? 15.373 5.735 8.974 1.00 51.09 176 ILE A CA 1
ATOM 1352 C C . ILE A 1 176 ? 14.845 5.107 10.275 1.00 51.09 176 ILE A C 1
ATOM 1354 O O . ILE A 1 176 ? 14.717 3.894 10.431 1.00 51.09 176 ILE A O 1
ATOM 1358 N N . GLY A 1 177 ? 14.480 5.966 11.228 1.00 51.19 177 GLY A N 1
ATOM 1359 C CA . GLY A 1 177 ? 13.549 5.605 12.303 1.00 51.19 177 GLY A CA 1
ATOM 1360 C C . GLY A 1 177 ? 12.161 5.220 11.769 1.00 51.19 177 GLY A C 1
ATOM 1361 O O . GLY A 1 177 ? 11.343 4.680 12.514 1.00 51.19 177 GLY A O 1
ATOM 1362 N N . ASP A 1 178 ? 11.915 5.461 10.476 1.00 60.88 178 ASP A N 1
ATOM 1363 C CA . ASP A 1 178 ? 10.657 5.223 9.787 1.00 60.88 178 ASP A CA 1
ATOM 1364 C C . ASP A 1 178 ? 10.776 4.153 8.694 1.00 60.88 178 ASP A C 1
ATOM 1366 O O . ASP A 1 178 ? 11.007 4.400 7.510 1.00 60.88 178 ASP A O 1
ATOM 1370 N N . LEU A 1 179 ? 10.627 2.904 9.110 1.00 62.00 179 LEU A N 1
ATOM 1371 C CA . LEU A 1 179 ? 10.755 1.736 8.243 1.00 62.00 179 LEU A CA 1
ATOM 1372 C C . LEU A 1 179 ? 9.733 1.689 7.084 1.00 62.00 179 LEU A C 1
ATOM 1374 O O . LEU A 1 179 ? 9.852 0.807 6.230 1.00 62.00 179 LEU A O 1
ATOM 1378 N N . ASP A 1 180 ? 8.773 2.612 7.023 1.00 63.44 180 ASP A N 1
ATOM 1379 C CA . ASP A 1 180 ? 7.858 2.775 5.890 1.00 63.44 180 ASP A CA 1
ATOM 1380 C C . ASP A 1 180 ? 8.572 3.273 4.623 1.00 63.44 180 ASP A C 1
ATOM 1382 O O . ASP A 1 180 ? 8.087 3.096 3.504 1.00 63.44 180 ASP A O 1
ATOM 1386 N N . LEU A 1 181 ? 9.786 3.807 4.777 1.00 73.56 181 LEU A N 1
ATOM 1387 C CA . LEU A 1 181 ? 10.636 4.307 3.693 1.00 73.56 181 LEU A CA 1
ATOM 1388 C C . LEU A 1 181 ? 11.521 3.232 3.066 1.00 73.56 181 LEU A C 1
ATOM 1390 O O . LEU A 1 181 ? 12.266 3.478 2.115 1.00 73.56 181 LEU A O 1
ATOM 1394 N N . LEU A 1 182 ? 11.457 2.007 3.578 1.00 79.56 182 LEU A N 1
ATOM 1395 C CA . LEU A 1 182 ? 12.317 0.948 3.086 1.00 79.56 182 LEU A CA 1
ATOM 1396 C C . LEU A 1 182 ? 11.972 0.544 1.646 1.00 79.56 182 LEU A C 1
ATOM 1398 O O . LEU A 1 182 ? 12.865 0.302 0.834 1.00 79.56 182 LEU A O 1
ATOM 1402 N N . ASN A 1 183 ? 10.683 0.487 1.318 1.00 87.94 183 ASN A N 1
ATOM 1403 C CA . ASN A 1 183 ? 10.210 0.010 0.020 1.00 87.94 183 ASN A CA 1
ATOM 1404 C C . ASN A 1 183 ? 10.672 0.912 -1.139 1.00 87.94 183 ASN A C 1
ATOM 1406 O O . ASN A 1 183 ? 11.072 0.404 -2.188 1.00 87.94 183 ASN A O 1
ATOM 1410 N N . ILE A 1 184 ? 10.740 2.234 -0.934 1.00 89.38 184 ILE A N 1
ATOM 1411 C CA . ILE A 1 184 ? 11.306 3.143 -1.942 1.00 89.38 184 ILE A CA 1
ATOM 1412 C C . ILE A 1 184 ? 12.819 2.937 -2.115 1.00 89.38 184 ILE A C 1
ATOM 1414 O O . ILE A 1 184 ? 13.313 2.917 -3.243 1.00 89.38 184 ILE A O 1
ATOM 1418 N N . SER A 1 185 ? 13.561 2.675 -1.032 1.00 86.81 185 SER A N 1
ATOM 1419 C CA . SER A 1 185 ? 14.996 2.365 -1.125 1.00 86.81 185 SER A CA 1
ATOM 1420 C C . SER A 1 185 ? 15.261 1.019 -1.814 1.00 86.81 185 SER A C 1
ATOM 1422 O O . SER A 1 185 ? 16.192 0.902 -2.615 1.00 86.81 185 SER A O 1
ATOM 1424 N N . ILE A 1 186 ? 14.416 0.006 -1.576 1.00 88.75 186 ILE A N 1
ATOM 1425 C CA . ILE A 1 186 ? 14.450 -1.263 -2.324 1.00 88.75 186 ILE A CA 1
ATOM 1426 C C . ILE A 1 186 ? 14.302 -0.979 -3.821 1.00 88.75 186 ILE A C 1
ATOM 1428 O O . ILE A 1 186 ? 15.133 -1.436 -4.607 1.00 88.75 186 ILE A O 1
ATOM 1432 N N . GLY A 1 187 ? 13.310 -0.173 -4.210 1.00 92.00 187 GLY A N 1
ATOM 1433 C CA . GLY A 1 187 ? 13.103 0.218 -5.603 1.00 92.00 187 GLY A CA 1
ATOM 1434 C C . GLY A 1 187 ? 14.339 0.855 -6.246 1.00 92.00 187 GLY A C 1
ATOM 1435 O O . GLY A 1 187 ? 14.755 0.441 -7.329 1.00 92.00 187 GLY A O 1
ATOM 1436 N N . ARG A 1 188 ? 14.991 1.796 -5.552 1.00 90.69 188 ARG A N 1
ATOM 1437 C CA . ARG A 1 188 ? 16.227 2.446 -6.034 1.00 90.69 188 ARG A CA 1
ATOM 1438 C C . ARG A 1 188 ? 17.375 1.463 -6.217 1.00 90.69 188 ARG A C 1
ATOM 1440 O O . ARG A 1 188 ? 18.146 1.571 -7.159 1.00 90.69 188 ARG A O 1
ATOM 1447 N N . ARG A 1 189 ? 17.503 0.476 -5.332 1.00 88.88 189 ARG A N 1
ATOM 1448 C CA . ARG A 1 189 ? 18.556 -0.549 -5.432 1.00 88.88 189 ARG A CA 1
ATOM 1449 C C . ARG A 1 189 ? 18.287 -1.542 -6.564 1.00 88.88 189 ARG A C 1
ATOM 1451 O O . ARG A 1 189 ? 19.234 -2.029 -7.181 1.00 88.88 189 ARG A O 1
ATOM 1458 N N . LEU A 1 190 ? 17.016 -1.821 -6.856 1.00 90.50 190 LEU A N 1
ATOM 1459 C CA . LEU A 1 190 ? 16.603 -2.666 -7.980 1.00 90.50 190 LEU A CA 1
ATOM 1460 C C . LEU A 1 190 ? 16.823 -2.006 -9.342 1.00 90.50 190 LEU A C 1
ATOM 1462 O O . LEU A 1 190 ? 16.906 -2.724 -10.336 1.00 90.50 190 LEU A O 1
ATOM 1466 N N . SER A 1 191 ? 16.937 -0.677 -9.414 1.00 89.56 191 SER A N 1
ATOM 1467 C CA . SER A 1 191 ? 17.132 0.046 -10.676 1.00 89.56 191 SER A CA 1
ATOM 1468 C C . SER A 1 191 ? 18.533 -0.110 -11.276 1.00 89.56 191 SER A C 1
ATOM 1470 O O . SER A 1 191 ? 18.814 0.491 -12.311 1.00 89.56 191 SER A O 1
ATOM 1472 N N . ASN A 1 192 ? 19.442 -0.834 -10.615 1.00 80.62 192 ASN A N 1
ATOM 1473 C CA . ASN A 1 192 ? 20.803 -0.992 -11.102 1.00 80.62 192 ASN A CA 1
ATOM 1474 C C . ASN A 1 192 ? 20.815 -1.785 -12.424 1.00 80.62 192 ASN A C 1
ATOM 1476 O O . ASN A 1 192 ? 20.208 -2.852 -12.524 1.00 80.62 192 ASN A O 1
ATOM 1480 N N . ASN A 1 193 ? 21.498 -1.243 -13.435 1.00 65.69 193 ASN A N 1
ATOM 1481 C CA . ASN A 1 193 ? 21.404 -1.679 -14.834 1.00 65.69 193 ASN A CA 1
ATOM 1482 C C . ASN A 1 193 ? 22.374 -2.797 -15.217 1.00 65.69 193 ASN A C 1
ATOM 1484 O O . ASN A 1 193 ? 22.309 -3.305 -16.338 1.00 65.69 193 ASN A O 1
ATOM 1488 N N . ASP A 1 194 ? 23.268 -3.175 -14.311 1.00 64.25 194 ASP A N 1
ATOM 1489 C CA . ASP A 1 194 ? 24.263 -4.200 -14.585 1.00 64.25 194 ASP A CA 1
ATOM 1490 C C . ASP A 1 194 ? 23.662 -5.610 -14.506 1.00 64.25 194 ASP A C 1
ATOM 1492 O O . ASP A 1 194 ? 22.712 -5.874 -13.766 1.00 64.25 194 ASP A O 1
ATOM 1496 N N . ASN A 1 195 ? 24.304 -6.568 -15.187 1.00 66.25 195 ASN A N 1
ATOM 1497 C CA . ASN A 1 195 ? 24.012 -8.009 -15.077 1.00 66.25 195 ASN A CA 1
ATOM 1498 C C . ASN A 1 195 ? 24.126 -8.556 -13.635 1.00 66.25 195 ASN A C 1
ATOM 1500 O O . ASN A 1 195 ? 23.857 -9.730 -13.398 1.00 66.25 195 ASN A O 1
ATOM 1504 N N . ASN A 1 196 ? 24.531 -7.716 -12.680 1.00 71.88 196 ASN A N 1
ATOM 1505 C CA . ASN A 1 196 ? 24.674 -8.017 -11.265 1.00 71.88 196 ASN A CA 1
ATOM 1506 C C . ASN A 1 196 ? 23.596 -7.324 -10.406 1.00 71.88 196 ASN A C 1
ATOM 1508 O O . ASN A 1 196 ? 23.867 -6.924 -9.270 1.00 71.88 196 ASN A O 1
ATOM 1512 N N . ARG A 1 197 ? 22.382 -7.129 -10.953 1.00 80.81 197 ARG A N 1
ATOM 1513 C CA . ARG A 1 197 ? 21.242 -6.576 -10.205 1.00 80.81 197 ARG A CA 1
ATOM 1514 C C . ARG A 1 197 ? 21.022 -7.393 -8.922 1.00 80.81 197 ARG A C 1
ATOM 1516 O O . ARG A 1 197 ? 20.888 -8.618 -8.996 1.00 80.81 197 ARG A O 1
ATOM 1523 N N . PRO A 1 198 ? 20.981 -6.746 -7.745 1.00 83.62 198 PRO A N 1
ATOM 1524 C CA . PRO A 1 198 ? 20.799 -7.460 -6.492 1.00 83.62 198 PRO A CA 1
ATOM 1525 C C . PRO A 1 198 ? 19.416 -8.118 -6.444 1.00 83.62 198 PRO A C 1
ATOM 1527 O O . PRO A 1 198 ? 18.415 -7.535 -6.856 1.00 83.62 198 PRO A O 1
ATOM 1530 N N . SER A 1 199 ? 19.344 -9.333 -5.901 1.00 86.38 199 SER A N 1
ATOM 1531 C CA . SER A 1 199 ? 18.057 -9.943 -5.555 1.00 86.38 199 SER A CA 1
ATOM 1532 C C . SER A 1 199 ? 17.427 -9.208 -4.372 1.00 86.38 199 SER A C 1
ATOM 1534 O O . SER A 1 199 ? 18.159 -8.693 -3.520 1.00 86.38 199 SER A O 1
ATOM 1536 N N . ILE A 1 200 ? 16.092 -9.232 -4.262 1.00 85.31 200 ILE A N 1
ATOM 1537 C CA . ILE A 1 200 ? 15.371 -8.712 -3.084 1.00 85.31 200 ILE A CA 1
ATOM 1538 C C . ILE A 1 200 ? 16.002 -9.234 -1.800 1.00 85.31 200 ILE A C 1
ATOM 1540 O O . ILE A 1 200 ? 16.391 -8.445 -0.948 1.00 85.31 200 ILE A O 1
ATOM 1544 N N . ARG A 1 201 ? 16.244 -10.548 -1.731 1.00 83.25 201 ARG A N 1
ATOM 1545 C CA . ARG A 1 201 ? 16.886 -11.190 -0.583 1.00 83.25 201 ARG A CA 1
ATOM 1546 C C . ARG A 1 201 ? 18.243 -10.571 -0.238 1.00 83.25 201 ARG A C 1
ATOM 1548 O O . ARG A 1 201 ? 18.508 -10.273 0.918 1.00 83.25 201 ARG A O 1
ATOM 1555 N N . SER A 1 202 ? 19.089 -10.316 -1.237 1.00 84.12 202 SER A N 1
ATOM 1556 C CA . SER A 1 202 ? 20.401 -9.692 -1.012 1.00 84.12 202 SER A CA 1
ATOM 1557 C C . SER A 1 202 ? 20.324 -8.232 -0.547 1.00 84.12 202 SER A C 1
ATOM 1559 O O . SER A 1 202 ? 21.259 -7.747 0.096 1.00 84.12 202 SER A O 1
ATOM 1561 N N . ILE A 1 203 ? 19.235 -7.525 -0.874 1.00 81.75 203 ILE A N 1
ATOM 1562 C CA . ILE A 1 203 ? 18.955 -6.177 -0.369 1.00 81.75 203 ILE A CA 1
ATOM 1563 C C . ILE A 1 203 ? 18.467 -6.279 1.075 1.00 81.75 203 ILE A C 1
ATOM 1565 O O . ILE A 1 203 ? 19.008 -5.602 1.947 1.00 81.75 203 ILE A O 1
ATOM 1569 N N . THR A 1 204 ? 17.483 -7.143 1.330 1.00 77.44 204 THR A N 1
ATOM 1570 C CA . THR A 1 204 ? 16.808 -7.260 2.623 1.00 77.44 204 THR A CA 1
ATOM 1571 C C . THR A 1 204 ? 17.683 -7.865 3.713 1.00 77.44 204 THR A C 1
ATOM 1573 O O . THR A 1 204 ? 17.590 -7.445 4.861 1.00 77.44 204 THR A O 1
ATOM 1576 N N . ASP A 1 205 ? 18.586 -8.790 3.372 1.00 79.62 205 ASP A N 1
ATOM 1577 C CA . ASP A 1 205 ? 19.514 -9.417 4.327 1.00 79.62 205 ASP A CA 1
ATOM 1578 C C . ASP A 1 205 ? 20.510 -8.410 4.933 1.00 79.62 205 ASP A C 1
ATOM 1580 O O . ASP A 1 205 ? 21.090 -8.663 5.988 1.00 79.62 205 ASP A O 1
ATOM 1584 N N . LYS A 1 206 ? 20.708 -7.254 4.284 1.00 75.06 206 LYS A N 1
ATOM 1585 C CA . LYS A 1 206 ? 21.569 -6.165 4.776 1.00 75.06 206 LYS A CA 1
ATOM 1586 C C . LYS A 1 206 ? 20.839 -5.202 5.715 1.00 75.06 206 LYS A C 1
ATOM 1588 O O . LYS A 1 206 ? 21.462 -4.272 6.221 1.00 75.06 206 LYS A O 1
ATOM 1593 N N . ILE A 1 207 ? 19.537 -5.388 5.924 1.00 70.50 207 ILE A N 1
ATOM 1594 C CA . ILE A 1 207 ? 18.715 -4.511 6.755 1.00 70.50 207 ILE A CA 1
ATOM 1595 C C . ILE A 1 207 ? 18.736 -5.053 8.189 1.00 70.50 207 ILE A C 1
ATOM 1597 O O . ILE A 1 207 ? 18.359 -6.204 8.413 1.00 70.50 207 ILE A O 1
ATOM 1601 N N . PRO A 1 208 ? 19.152 -4.247 9.181 1.00 61.00 208 PRO A N 1
ATOM 1602 C CA . PRO A 1 208 ? 19.351 -4.720 10.553 1.00 61.00 208 PRO A CA 1
ATOM 1603 C C . PRO A 1 208 ? 18.049 -5.127 11.263 1.00 61.00 208 PRO A C 1
ATOM 1605 O O . PRO A 1 208 ? 18.082 -5.888 12.230 1.00 61.00 208 PRO A O 1
ATOM 1608 N N . TYR A 1 209 ? 16.895 -4.664 10.778 1.00 62.16 209 TYR A N 1
ATOM 1609 C CA . TYR A 1 209 ? 15.586 -4.941 11.364 1.00 62.16 209 TYR A CA 1
ATOM 1610 C C . TYR A 1 209 ? 14.817 -5.956 10.513 1.00 62.16 209 TYR A C 1
ATOM 1612 O O . TYR A 1 209 ? 14.558 -5.709 9.343 1.00 62.16 209 TYR A O 1
ATOM 1620 N N . ARG A 1 210 ? 14.399 -7.083 11.105 1.00 54.06 210 ARG A N 1
ATOM 1621 C CA . ARG A 1 210 ? 13.576 -8.120 10.437 1.00 54.06 210 ARG A CA 1
ATOM 1622 C C . ARG A 1 210 ? 12.067 -7.826 10.429 1.00 54.06 210 ARG A C 1
ATOM 1624 O O . ARG A 1 210 ? 11.290 -8.636 9.942 1.00 54.06 210 ARG A O 1
ATOM 1631 N N . THR A 1 211 ? 11.639 -6.705 11.002 1.00 53.78 211 THR A N 1
ATOM 1632 C CA . THR A 1 211 ? 10.229 -6.348 11.247 1.00 53.78 211 THR A CA 1
ATOM 1633 C C . THR A 1 211 ? 9.704 -5.317 10.243 1.00 53.78 211 THR A C 1
ATOM 1635 O O . THR A 1 211 ? 8.996 -4.380 10.616 1.00 53.78 211 THR A O 1
ATOM 1638 N N . PHE A 1 212 ? 10.078 -5.416 8.967 1.00 61.84 212 PHE A N 1
ATOM 1639 C CA . PHE A 1 212 ? 9.556 -4.536 7.915 1.00 61.84 212 PHE A CA 1
ATOM 1640 C C . PHE A 1 212 ? 8.490 -5.235 7.073 1.00 61.84 212 PHE A C 1
ATOM 1642 O O . PHE A 1 212 ? 8.454 -6.460 6.980 1.00 61.84 212 PHE A O 1
ATOM 1649 N N . VAL A 1 213 ? 7.611 -4.434 6.472 1.00 63.22 213 VAL A N 1
ATOM 1650 C CA . VAL A 1 213 ? 6.646 -4.921 5.491 1.00 63.22 213 VAL A CA 1
ATOM 1651 C C . VAL A 1 213 ? 7.325 -4.978 4.137 1.00 63.22 213 VAL A C 1
ATOM 1653 O O . VAL A 1 213 ? 7.744 -3.949 3.606 1.00 63.22 213 VAL A O 1
ATOM 1656 N N . ASP A 1 214 ? 7.436 -6.185 3.597 1.00 76.69 214 ASP A N 1
ATOM 1657 C CA . ASP A 1 214 ? 8.050 -6.422 2.300 1.00 76.69 214 ASP A CA 1
ATOM 1658 C C . ASP A 1 214 ? 7.022 -6.222 1.177 1.00 76.69 214 ASP A C 1
ATOM 1660 O O . ASP A 1 214 ? 6.200 -7.099 0.888 1.00 76.69 214 ASP A O 1
ATOM 1664 N N . GLY A 1 215 ? 7.074 -5.056 0.527 1.00 86.62 215 GLY A N 1
ATOM 1665 C CA . GLY A 1 215 ? 6.256 -4.771 -0.648 1.00 86.62 215 GLY A CA 1
ATOM 1666 C C . GLY A 1 215 ? 6.498 -5.760 -1.793 1.00 86.62 215 GLY A C 1
ATOM 1667 O O . GLY A 1 215 ? 5.587 -6.002 -2.582 1.00 86.62 215 GLY A O 1
ATOM 1668 N N . ALA A 1 216 ? 7.671 -6.397 -1.881 1.00 89.19 216 ALA A N 1
ATOM 1669 C CA . ALA A 1 216 ? 7.939 -7.395 -2.911 1.00 89.19 216 ALA A CA 1
ATOM 1670 C C . ALA A 1 216 ? 7.164 -8.700 -2.666 1.00 89.19 216 ALA A C 1
ATOM 1672 O O . ALA A 1 216 ? 6.663 -9.299 -3.623 1.00 89.19 216 ALA A O 1
ATOM 1673 N N . GLU A 1 217 ? 7.008 -9.122 -1.408 1.00 87.56 217 GLU A N 1
ATOM 1674 C CA . GLU A 1 217 ? 6.211 -10.312 -1.086 1.00 87.56 217 GLU A CA 1
ATOM 1675 C C . GLU A 1 217 ? 4.708 -10.035 -1.273 1.00 87.56 217 GLU A C 1
ATOM 1677 O O . GLU A 1 217 ? 3.982 -10.887 -1.791 1.00 87.56 217 GLU A O 1
ATOM 1682 N N . TYR A 1 218 ? 4.243 -8.813 -0.978 1.00 89.38 218 TYR A N 1
ATOM 1683 C CA . TYR A 1 218 ? 2.890 -8.379 -1.351 1.00 89.38 218 TYR A CA 1
ATOM 1684 C C . TYR A 1 218 ? 2.676 -8.423 -2.862 1.00 89.38 218 TYR A C 1
ATOM 1686 O O . TYR A 1 218 ? 1.709 -9.030 -3.318 1.00 89.38 218 TYR A O 1
ATOM 1694 N N . ALA A 1 219 ? 3.593 -7.849 -3.647 1.00 93.19 219 ALA A N 1
ATOM 1695 C CA . ALA A 1 219 ? 3.508 -7.864 -5.105 1.00 93.19 219 ALA A CA 1
ATOM 1696 C C . ALA A 1 219 ? 3.425 -9.299 -5.654 1.00 93.19 219 ALA A C 1
ATOM 1698 O O . ALA A 1 219 ? 2.628 -9.578 -6.546 1.00 93.19 219 ALA A O 1
ATOM 1699 N N . LYS A 1 220 ? 4.194 -10.232 -5.080 1.00 92.19 220 LYS A N 1
ATOM 1700 C CA . LYS A 1 220 ? 4.155 -11.658 -5.430 1.00 92.19 220 LYS A CA 1
ATOM 1701 C C . LYS A 1 220 ? 2.819 -12.322 -5.116 1.00 92.19 220 LYS A C 1
ATOM 1703 O O . LYS A 1 220 ? 2.274 -13.007 -5.982 1.00 92.19 220 LYS A O 1
ATOM 1708 N N . GLN A 1 221 ? 2.272 -12.123 -3.919 1.00 90.31 221 GLN A N 1
ATOM 1709 C CA . GLN A 1 221 ? 0.975 -12.707 -3.576 1.00 90.31 221 GLN A CA 1
ATOM 1710 C C . GLN A 1 221 ? -0.151 -12.116 -4.432 1.00 90.31 221 GLN A C 1
ATOM 1712 O O . GLN A 1 221 ? -1.012 -12.853 -4.908 1.00 90.31 221 GLN A O 1
ATOM 1717 N N . ILE A 1 222 ? -0.129 -10.801 -4.659 1.00 92.94 222 ILE A N 1
ATOM 1718 C CA . ILE A 1 222 ? -1.104 -10.105 -5.503 1.00 92.94 222 ILE A CA 1
ATOM 1719 C C . ILE A 1 222 ? -1.024 -10.631 -6.936 1.00 92.94 222 ILE A C 1
ATOM 1721 O O . ILE A 1 222 ? -2.051 -11.000 -7.498 1.00 92.94 222 ILE A O 1
ATOM 1725 N N . TYR A 1 223 ? 0.180 -10.759 -7.500 1.00 95.00 223 TYR A N 1
ATOM 1726 C CA . TYR A 1 223 ? 0.372 -11.350 -8.823 1.00 95.00 223 TYR A CA 1
ATOM 1727 C C . TYR A 1 223 ? -0.226 -12.759 -8.918 1.00 95.00 223 TYR A C 1
ATOM 1729 O O . TYR A 1 223 ? -0.969 -13.032 -9.856 1.00 95.00 223 TYR A O 1
ATOM 1737 N N . SER A 1 224 ? 0.033 -13.626 -7.933 1.00 93.19 224 SER A N 1
ATOM 1738 C CA . SER A 1 224 ? -0.532 -14.983 -7.885 1.00 93.19 224 SER A CA 1
ATOM 1739 C C . SER A 1 224 ? -2.066 -14.973 -7.909 1.00 93.19 224 SER A C 1
ATOM 1741 O O . SER A 1 224 ? -2.688 -15.737 -8.646 1.00 93.19 224 SER A O 1
ATOM 1743 N N . ILE A 1 225 ? -2.701 -14.082 -7.142 1.00 92.88 225 ILE A N 1
ATOM 1744 C CA . ILE A 1 225 ? -4.167 -13.948 -7.110 1.00 92.88 225 ILE A CA 1
ATOM 1745 C C . ILE A 1 225 ? -4.697 -13.454 -8.458 1.00 92.88 225 ILE A C 1
ATOM 1747 O O . ILE A 1 225 ? -5.652 -14.010 -9.002 1.00 92.88 225 ILE A O 1
ATOM 1751 N N . LEU A 1 226 ? -4.075 -12.418 -9.018 1.00 94.88 226 LEU A N 1
ATOM 1752 C CA . LEU A 1 226 ? -4.495 -11.829 -10.285 1.00 94.88 226 LEU A CA 1
ATOM 1753 C C . LEU A 1 226 ? -4.290 -12.781 -11.466 1.00 94.88 226 LEU A C 1
ATOM 1755 O O . LEU A 1 226 ? -5.111 -12.790 -12.383 1.00 94.88 226 LEU A O 1
ATOM 1759 N N . ALA A 1 227 ? -3.223 -13.582 -11.456 1.00 94.75 227 ALA A N 1
ATOM 1760 C CA . ALA A 1 227 ? -2.945 -14.580 -12.483 1.00 94.75 227 ALA A CA 1
ATOM 1761 C C . ALA A 1 227 ? -4.034 -15.659 -12.512 1.00 94.75 227 ALA A C 1
ATOM 1763 O O . ALA A 1 227 ? -4.616 -15.902 -13.573 1.00 94.75 227 ALA A O 1
ATOM 1764 N N . ASP A 1 228 ? -4.393 -16.214 -11.352 1.00 93.19 228 ASP A N 1
ATOM 1765 C CA . ASP A 1 228 ? -5.468 -17.208 -11.236 1.00 93.19 228 ASP A CA 1
ATOM 1766 C C . ASP A 1 228 ? -6.820 -16.654 -11.702 1.00 93.19 228 ASP A C 1
ATOM 1768 O O . ASP A 1 228 ? -7.606 -17.352 -12.347 1.00 93.19 228 ASP A O 1
ATOM 1772 N N . ARG A 1 229 ? -7.072 -15.367 -11.442 1.00 93.94 229 ARG A N 1
ATOM 1773 C CA . ARG A 1 229 ? -8.289 -14.669 -11.878 1.00 93.94 229 ARG A CA 1
ATOM 1774 C C . ARG A 1 229 ? -8.232 -14.147 -13.315 1.00 93.94 229 ARG A C 1
ATOM 1776 O O . ARG A 1 229 ? -9.223 -13.601 -13.792 1.00 93.94 229 ARG A O 1
ATOM 1783 N N . ARG A 1 230 ? -7.103 -14.301 -14.021 1.00 96.19 230 ARG A N 1
ATOM 1784 C CA . ARG A 1 230 ? -6.854 -13.734 -15.365 1.00 96.19 230 ARG A CA 1
ATOM 1785 C C . ARG A 1 230 ? -7.052 -12.212 -15.426 1.00 96.19 230 ARG A C 1
ATOM 1787 O O . ARG A 1 230 ? -7.536 -11.674 -16.418 1.00 96.19 230 ARG A O 1
ATOM 1794 N N . ARG A 1 231 ? -6.672 -11.518 -14.353 1.00 96.75 231 ARG A N 1
ATOM 1795 C CA . ARG A 1 231 ? -6.817 -10.064 -14.169 1.00 96.75 231 ARG A CA 1
ATOM 1796 C C . ARG A 1 231 ? -5.502 -9.293 -14.247 1.00 96.75 231 ARG A C 1
ATOM 1798 O O . ARG A 1 231 ? -5.514 -8.080 -14.103 1.00 96.75 231 ARG A O 1
ATOM 1805 N N . THR A 1 232 ? -4.375 -9.953 -14.511 1.00 96.69 232 THR A N 1
ATOM 1806 C CA . THR A 1 232 ? -3.046 -9.311 -14.572 1.00 96.69 232 THR A CA 1
ATOM 1807 C C . THR A 1 232 ? -2.978 -8.115 -15.525 1.00 96.69 232 THR A C 1
ATOM 1809 O O . THR A 1 232 ? -2.284 -7.151 -15.227 1.00 96.69 232 THR A O 1
ATOM 1812 N N . GLY A 1 233 ? -3.727 -8.138 -16.633 1.00 96.06 233 GLY A N 1
ATOM 1813 C CA . GLY A 1 233 ? -3.796 -7.019 -17.581 1.00 96.06 233 GLY A CA 1
ATOM 1814 C C . GLY A 1 233 ? -4.482 -5.755 -17.046 1.00 96.06 233 GLY A C 1
ATOM 1815 O O . GLY A 1 233 ? -4.294 -4.692 -17.622 1.00 96.06 233 GLY A O 1
ATOM 1816 N N . HIS A 1 234 ? -5.249 -5.854 -15.954 1.00 96.88 234 HIS A N 1
ATOM 1817 C CA . HIS A 1 234 ? -5.911 -4.711 -15.307 1.00 96.88 234 HIS A CA 1
ATOM 1818 C C . HIS A 1 234 ? -5.013 -4.007 -14.281 1.00 96.88 234 HIS A C 1
ATOM 1820 O O . HIS A 1 234 ? -5.286 -2.870 -13.923 1.00 96.88 234 HIS A O 1
ATOM 1826 N N . PHE A 1 235 ? -3.938 -4.668 -13.834 1.00 97.75 235 PHE A N 1
ATOM 1827 C CA . PHE A 1 235 ? -3.027 -4.175 -12.790 1.00 97.75 235 PHE A CA 1
ATOM 1828 C C . PHE A 1 235 ? -1.551 -4.228 -13.227 1.00 97.75 235 PHE A C 1
ATOM 1830 O O . PHE A 1 235 ? -0.721 -4.882 -12.576 1.00 97.75 235 PHE A O 1
ATOM 1837 N N . PRO A 1 236 ? -1.199 -3.657 -14.390 1.00 97.75 236 PRO A N 1
ATOM 1838 C CA . PRO A 1 236 ? 0.118 -3.864 -14.968 1.00 97.75 236 PRO A CA 1
ATOM 1839 C C . PRO A 1 236 ? 1.251 -3.279 -14.108 1.00 97.75 236 PRO A C 1
ATOM 1841 O O . PRO A 1 236 ? 2.342 -3.846 -14.139 1.00 97.75 236 PRO A O 1
ATOM 1844 N N . LEU A 1 237 ? 1.032 -2.233 -13.300 1.00 97.94 237 LEU A N 1
ATOM 1845 C CA . LEU A 1 237 ? 2.044 -1.673 -12.398 1.00 97.94 237 LEU A CA 1
ATOM 1846 C C . LEU A 1 237 ? 2.389 -2.660 -11.283 1.00 97.94 237 LEU A C 1
ATOM 1848 O O . LEU A 1 237 ? 3.569 -2.952 -11.075 1.00 97.94 237 LEU A O 1
ATOM 1852 N N . PHE A 1 238 ? 1.388 -3.218 -10.593 1.00 97.25 238 PHE A N 1
ATOM 1853 C CA . PHE A 1 238 ? 1.619 -4.252 -9.577 1.00 97.25 238 PHE A CA 1
ATOM 1854 C C . PHE A 1 238 ? 2.316 -5.479 -10.182 1.00 97.25 238 PHE A C 1
ATOM 1856 O O . PHE A 1 238 ? 3.259 -6.016 -9.589 1.00 97.25 238 PHE A O 1
ATOM 1863 N N . VAL A 1 239 ? 1.908 -5.893 -11.388 1.00 97.75 239 VAL A N 1
ATOM 1864 C CA . VAL A 1 239 ? 2.563 -6.990 -12.116 1.00 97.75 239 VAL A CA 1
ATOM 1865 C C . VAL A 1 239 ? 4.009 -6.643 -12.479 1.00 97.75 239 VAL A C 1
ATOM 1867 O O . VAL A 1 239 ? 4.900 -7.470 -12.285 1.00 97.75 239 VAL A O 1
ATOM 1870 N N . ALA A 1 240 ? 4.280 -5.436 -12.975 1.00 97.75 240 ALA A N 1
ATOM 1871 C CA . ALA A 1 240 ? 5.625 -5.003 -13.335 1.00 97.75 240 ALA A CA 1
ATOM 1872 C C . ALA A 1 240 ? 6.545 -4.996 -12.111 1.00 97.75 240 ALA A C 1
ATOM 1874 O O . ALA A 1 240 ? 7.639 -5.557 -12.177 1.00 97.75 240 ALA A O 1
ATOM 1875 N N . VAL A 1 241 ? 6.089 -4.452 -10.977 1.00 97.25 241 VAL A N 1
ATOM 1876 C CA . VAL A 1 241 ? 6.849 -4.474 -9.717 1.00 97.25 241 VAL A CA 1
ATOM 1877 C C . VAL A 1 241 ? 7.179 -5.906 -9.311 1.00 97.25 241 VAL A C 1
ATOM 1879 O O . VAL A 1 241 ? 8.344 -6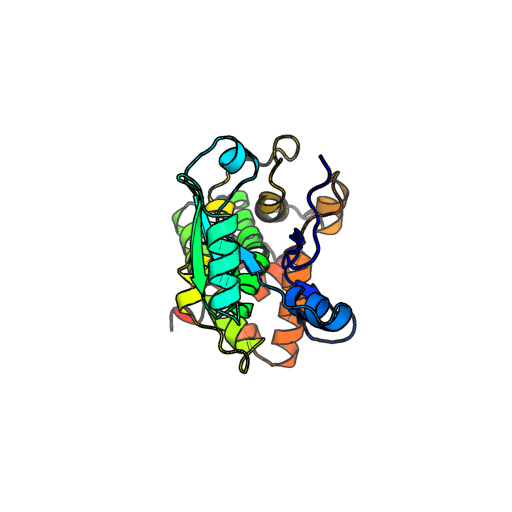.203 -9.052 1.00 97.25 241 VAL A O 1
ATOM 1882 N N . HIS A 1 242 ? 6.199 -6.817 -9.324 1.00 96.56 242 HIS A N 1
ATOM 1883 C CA . HIS A 1 242 ? 6.447 -8.227 -9.024 1.00 96.56 242 HIS A CA 1
ATOM 1884 C C . HIS A 1 242 ? 7.542 -8.823 -9.922 1.00 96.56 242 HIS A C 1
ATOM 1886 O O . HIS A 1 242 ? 8.529 -9.368 -9.422 1.00 96.56 242 HIS A O 1
ATOM 1892 N N . ARG A 1 243 ? 7.399 -8.683 -11.243 1.00 96.69 243 ARG A N 1
ATOM 1893 C CA . ARG A 1 243 ? 8.323 -9.270 -12.223 1.00 96.69 243 ARG A CA 1
ATOM 1894 C C . ARG A 1 243 ? 9.721 -8.655 -12.145 1.00 96.69 243 ARG A C 1
ATOM 1896 O O . ARG A 1 243 ? 10.711 -9.361 -12.332 1.00 96.69 243 ARG A O 1
ATOM 1903 N N . ILE A 1 244 ? 9.833 -7.365 -11.822 1.00 95.31 244 ILE A N 1
ATOM 1904 C CA . ILE A 1 244 ? 11.120 -6.701 -11.559 1.00 95.31 244 ILE A CA 1
ATOM 1905 C C . ILE A 1 244 ? 11.762 -7.277 -10.291 1.00 95.31 244 ILE A C 1
ATOM 1907 O O . ILE A 1 244 ? 12.937 -7.643 -10.326 1.00 95.31 244 ILE A O 1
ATOM 1911 N N . CYS A 1 245 ? 10.998 -7.429 -9.204 1.00 93.50 245 CYS A N 1
ATOM 1912 C CA . CYS A 1 245 ? 11.466 -8.026 -7.949 1.00 93.50 245 CYS A CA 1
ATOM 1913 C C . CYS A 1 245 ? 11.931 -9.487 -8.117 1.00 93.50 245 CYS A C 1
ATOM 1915 O O . CYS A 1 245 ? 12.877 -9.905 -7.448 1.00 93.50 245 CYS A O 1
ATOM 1917 N N . GLN A 1 246 ? 11.308 -10.254 -9.021 1.00 93.12 246 GLN A N 1
ATOM 1918 C CA . GLN A 1 246 ? 11.706 -11.632 -9.370 1.00 93.12 246 GLN A CA 1
ATOM 1919 C C . GLN A 1 246 ? 12.838 -11.716 -10.402 1.00 93.12 246 GLN A C 1
ATOM 1921 O O . GLN A 1 246 ? 13.246 -12.802 -10.802 1.00 93.12 246 GLN A O 1
ATOM 1926 N N . ASN A 1 247 ? 13.377 -10.576 -10.824 1.00 91.25 247 ASN A N 1
ATOM 1927 C CA . ASN A 1 247 ? 14.360 -10.462 -11.891 1.00 91.25 247 ASN A CA 1
ATOM 1928 C C . ASN A 1 247 ? 13.907 -10.937 -13.290 1.00 91.25 247 ASN A C 1
ATOM 1930 O O . ASN A 1 247 ? 14.749 -11.110 -14.169 1.00 91.25 247 ASN A O 1
ATOM 1934 N N . GLU A 1 248 ? 12.608 -11.099 -13.537 1.00 93.62 248 GLU A N 1
ATOM 1935 C CA . GLU A 1 248 ? 12.071 -11.598 -14.811 1.00 93.62 248 GLU A CA 1
ATOM 1936 C C . GLU A 1 248 ? 12.091 -10.551 -15.929 1.00 93.62 248 GLU A C 1
ATOM 1938 O O . GLU A 1 248 ? 12.221 -10.891 -17.103 1.00 93.62 248 GLU A O 1
ATOM 1943 N N . ILE A 1 249 ? 11.950 -9.272 -15.569 1.00 93.56 249 ILE A N 1
ATOM 1944 C CA . ILE A 1 249 ? 12.042 -8.140 -16.499 1.00 93.56 249 ILE A CA 1
ATOM 1945 C C . ILE A 1 249 ? 13.026 -7.090 -15.982 1.00 93.56 249 ILE A C 1
ATOM 1947 O O . ILE A 1 249 ? 13.389 -7.063 -14.796 1.00 93.56 249 ILE A O 1
ATOM 1951 N N . LYS A 1 250 ? 13.487 -6.223 -16.887 1.00 93.50 250 LYS A N 1
ATOM 1952 C CA . LYS A 1 250 ? 14.373 -5.104 -16.551 1.00 93.50 250 LYS A CA 1
ATOM 1953 C C . LYS A 1 250 ? 13.578 -3.957 -15.912 1.00 93.50 250 LYS A C 1
ATOM 1955 O O . LYS A 1 250 ? 12.423 -3.765 -16.286 1.00 93.50 250 LYS A O 1
ATOM 1960 N N . PRO A 1 251 ? 14.171 -3.157 -15.007 1.00 94.19 251 PRO A N 1
ATOM 1961 C CA . PRO A 1 251 ? 13.468 -2.038 -14.377 1.00 94.19 251 PRO A CA 1
ATOM 1962 C C . PRO A 1 251 ? 12.939 -0.995 -15.378 1.00 94.19 251 PRO A C 1
ATOM 1964 O O . PRO A 1 251 ? 11.914 -0.374 -15.123 1.00 94.19 251 PRO A O 1
ATOM 1967 N N . GLN A 1 252 ? 13.591 -0.832 -16.536 1.00 93.62 252 GLN A N 1
ATOM 1968 C CA . GLN A 1 252 ? 13.165 0.073 -17.615 1.00 93.62 252 GLN A CA 1
ATOM 1969 C C . GLN A 1 252 ? 11.785 -0.266 -18.181 1.00 93.62 252 GLN A C 1
ATOM 1971 O O . GLN A 1 252 ? 11.078 0.633 -18.628 1.00 93.62 252 GLN A O 1
ATOM 1976 N N . GLU A 1 253 ? 11.386 -1.540 -18.132 1.00 94.06 253 GLU A N 1
ATOM 1977 C CA . GLU A 1 253 ? 10.079 -1.991 -18.622 1.00 94.06 253 GLU A CA 1
ATOM 1978 C C . GLU A 1 253 ? 8.917 -1.429 -17.788 1.00 94.06 253 GLU A C 1
ATOM 1980 O O . GLU A 1 253 ? 7.765 -1.474 -18.221 1.00 94.06 253 GLU A O 1
ATOM 1985 N N . LEU A 1 254 ? 9.205 -0.838 -16.619 1.00 95.25 254 LEU A N 1
ATOM 1986 C CA . LEU A 1 254 ? 8.226 -0.071 -15.853 1.00 95.25 254 LEU A CA 1
ATOM 1987 C C . LEU A 1 254 ? 7.627 1.067 -16.697 1.00 95.25 254 LEU A C 1
ATOM 1989 O O . LEU A 1 254 ? 6.432 1.314 -16.612 1.00 95.25 254 LEU A O 1
ATOM 1993 N N . ILE A 1 255 ? 8.417 1.720 -17.558 1.00 94.94 255 ILE A N 1
ATOM 1994 C CA . ILE A 1 255 ? 7.933 2.814 -18.418 1.00 94.94 255 ILE A CA 1
ATOM 1995 C C . ILE A 1 255 ? 6.917 2.293 -19.436 1.00 94.94 255 ILE A C 1
ATOM 1997 O O . ILE A 1 255 ? 5.852 2.886 -19.599 1.00 94.94 255 ILE A O 1
ATOM 2001 N N . THR A 1 256 ? 7.221 1.167 -20.086 1.00 92.62 256 THR A N 1
ATOM 2002 C CA . THR A 1 256 ? 6.329 0.519 -21.058 1.00 92.62 256 THR A CA 1
ATOM 2003 C C . THR A 1 256 ? 4.976 0.192 -20.422 1.00 92.62 256 THR A C 1
ATOM 2005 O O . THR A 1 256 ? 3.923 0.411 -21.024 1.00 92.62 256 THR A O 1
ATOM 2008 N N . CYS A 1 257 ? 5.001 -0.283 -19.173 1.00 93.06 257 CYS A N 1
ATOM 2009 C CA . CYS A 1 257 ? 3.805 -0.530 -18.373 1.00 93.06 257 CYS A CA 1
ATOM 2010 C C . CYS A 1 257 ? 2.975 0.746 -18.154 1.00 93.06 257 CYS A C 1
ATOM 2012 O O . CYS A 1 257 ? 1.765 0.713 -18.349 1.00 93.06 257 CYS A O 1
ATOM 2014 N N . LEU A 1 258 ? 3.602 1.867 -17.781 1.00 95.00 258 LEU A N 1
ATOM 2015 C CA . LEU A 1 258 ? 2.893 3.140 -17.579 1.00 95.00 258 LEU A CA 1
ATOM 2016 C C . LEU A 1 258 ? 2.258 3.645 -18.883 1.00 95.00 258 LEU A C 1
ATOM 2018 O O . LEU A 1 258 ? 1.096 4.030 -18.894 1.00 95.00 258 LEU A O 1
ATOM 2022 N N . GLN A 1 259 ? 2.996 3.588 -19.994 1.00 94.81 259 GLN A N 1
ATOM 2023 C CA . GLN A 1 259 ? 2.541 4.085 -21.301 1.00 94.81 259 GLN A CA 1
ATOM 2024 C C . GLN A 1 259 ? 1.336 3.323 -21.861 1.00 94.81 259 GLN A C 1
ATOM 2026 O O . GLN A 1 259 ? 0.511 3.903 -22.563 1.00 94.81 259 GLN A O 1
ATOM 2031 N N . SER A 1 260 ? 1.251 2.023 -21.579 1.00 94.12 260 SER A N 1
ATOM 2032 C CA . SER A 1 260 ? 0.191 1.137 -22.076 1.00 94.12 260 SER A CA 1
ATOM 2033 C C . SER A 1 260 ? -0.891 0.841 -21.033 1.00 94.12 260 SER A C 1
ATOM 2035 O O . SER A 1 260 ? -1.719 -0.046 -21.238 1.00 94.12 260 SER A O 1
ATOM 2037 N N . HIS A 1 261 ? -0.890 1.569 -19.912 1.00 97.75 261 HIS A N 1
ATOM 2038 C CA . HIS A 1 261 ? -1.772 1.294 -18.787 1.00 97.75 261 HIS A CA 1
ATOM 2039 C C . HIS A 1 261 ? -3.264 1.482 -19.162 1.00 97.75 261 HIS A C 1
ATOM 2041 O O . HIS A 1 261 ? -3.617 2.513 -19.744 1.00 97.75 261 HIS A O 1
ATOM 2047 N N . PRO A 1 262 ? -4.175 0.555 -18.785 1.00 95.38 262 PRO A N 1
ATOM 2048 C CA . PRO A 1 262 ? -5.588 0.570 -19.199 1.00 95.38 262 PRO A CA 1
ATOM 2049 C C . PRO A 1 262 ? -6.371 1.815 -18.766 1.00 95.38 262 PRO A C 1
ATOM 2051 O O . PRO A 1 262 ? -7.337 2.182 -19.413 1.00 95.38 262 PRO A O 1
ATOM 2054 N N . ILE A 1 263 ? -5.931 2.505 -17.715 1.00 94.31 263 ILE A N 1
ATOM 2055 C CA . ILE A 1 263 ? -6.497 3.793 -17.265 1.00 94.31 263 ILE A CA 1
ATOM 2056 C C . ILE A 1 263 ? -6.508 4.904 -18.332 1.00 94.31 263 ILE A C 1
ATOM 2058 O O . ILE A 1 263 ? -7.145 5.933 -18.128 1.00 94.31 263 ILE A O 1
ATOM 2062 N N . HIS A 1 264 ? -5.722 4.755 -19.402 1.00 92.81 264 HIS A N 1
ATOM 2063 C CA . HIS A 1 264 ? -5.649 5.714 -20.502 1.00 92.81 264 HIS A CA 1
ATOM 2064 C C . HIS A 1 264 ? -6.632 5.408 -21.641 1.00 92.81 264 HIS A C 1
ATOM 2066 O O . HIS A 1 264 ? -6.770 6.242 -22.536 1.00 92.81 264 HIS A O 1
ATOM 2072 N N . ALA A 1 265 ? -7.253 4.225 -21.633 1.00 86.62 265 ALA A N 1
ATOM 2073 C CA . ALA A 1 265 ? -8.230 3.788 -22.628 1.00 86.62 265 ALA A CA 1
ATOM 2074 C C . ALA A 1 265 ? -9.646 4.247 -22.255 1.00 86.62 265 ALA A C 1
ATOM 2076 O O . ALA A 1 265 ? -10.395 4.595 -23.195 1.00 86.62 265 ALA A O 1
#

Secondary structure (DSSP, 8-state):
-----TTPPPPPP---S--EEE-TTSS-EEEHHHHHHHHH-S---EEE-S--HHHHHTT--EEEEEE-S-HHHHHHHHHHH--SSEEEEEES-HHHHHHHHHHHHHHHHHHHHHHHTT-HHHHHHHHHHHHHHHHHHHHHHH-GGGT--GGGGGSIIIIIHHHHHHH-----TTT---GGGHHHHHHHHHT--STTPPPHHHHHTT-S-S----HHHHHHHHHHHHHHTT-GGG-HHHHHHHHHHTTSS-TTHHHHHHHT-GGG-

Foldseek 3Di:
DDDDCPPDDDDDDDDAQAQWDDDPPDLAIDGVQVVCCVVPVDFGKDKAFADDPVCVVVLAATEIEIAHCDVVVLVVVQVVPDDPRYHYDYDPLRLLLSLQSNLLLLLLLLLLLCVLLVVDDVVSVLSLVLSLVLSLVVSCVRCVPRPHDNCSLVDRSHNVNSVSLNPDDDLPLVPCPPLSVVSSNLSNQLNDDDPCRDASCRSVVPRPDPNHRRSLVVLVSSCSNCVVVVNCLQNVSSVLSNCSNVVNDHSVCSVVCSVPHPVVD

Mean predicted aligned error: 6.22 Å

Solvent-accessible surface area (backbone atoms only — not comparable to full-atom values): 14931 Å² total; per-residue (Å²): 133,87,76,82,65,84,88,61,86,84,83,83,87,76,91,69,86,55,37,63,42,78,43,90,95,46,90,53,78,40,48,43,60,55,51,50,25,70,77,67,75,45,94,62,69,38,77,35,35,41,74,50,75,67,43,56,75,66,58,42,77,37,48,33,26,33,12,17,86,43,64,70,59,42,52,52,50,39,70,74,66,46,52,97,33,37,43,65,47,76,42,62,35,30,64,36,36,37,44,33,60,40,52,39,31,39,44,26,22,51,40,12,27,33,60,48,61,64,60,53,69,67,55,34,49,51,45,53,57,50,40,52,49,45,51,50,54,46,47,44,71,78,39,66,92,67,64,54,48,73,69,49,43,74,35,32,15,18,48,47,27,44,49,53,49,62,69,62,88,76,76,58,67,90,77,45,87,52,65,77,45,47,28,25,45,51,13,31,55,50,28,48,85,54,101,76,50,62,48,57,66,68,57,55,74,73,46,93,65,90,87,62,71,57,21,60,60,50,22,44,53,51,42,55,41,27,53,78,67,71,41,45,81,78,35,44,64,53,42,44,44,23,36,36,57,70,64,75,44,62,61,72,55,50,56,59,39,64,78,67,37,67,93,79,112

Nearest PDB structures (foldseek):
  6pyp-assembly1_A  TM=9.360E-01  e=1.010E-15  Homo sapiens
  6e90-assembly2_B  TM=9.009E-01  e=4.017E-15  Homo sapiens
  6e90-assembly1_A  TM=8.830E-01  e=2.230E-14  Homo sapiens
  6iuy-assembly1_A  TM=8.848E-01  e=6.874E-13  Dunaliella salina
  6iuy-assembly1_B  TM=8.580E-01  e=2.371E-12  Dunaliella salina

InterPro domains:
  IPR006109 Glycerol-3-phosphate dehydrogenase, NAD-dependent, C-terminal [PF07479] (93-255)
  IPR006168 Glycerol-3-phosphate dehydrogenase, NAD-dependent [PIRSF000114] (19-264)
  IPR006168 Glycerol-3-phosphate dehydrogenase, NAD-dependent [PR00077] (46-66)
  IPR006168 Glycerol-3-phosphate dehydrogenase, NAD-dependent [PR00077] (86-110)
  IPR006168 Glycerol-3-phosphate dehydrogenase, NAD-dependent [PR00077] (111-135)
  IPR006168 Glycerol-3-phosphate dehydrogenase, NAD-dependent [PR00077] (155-172)
  IPR006168 Glycerol-3-phosphate dehydrogenase, NAD-dependent [PS00957] (101-122)
  IPR008927 6-phosphogluconate dehydrogenase-like, C-terminal domain superfamily [SSF48179] (92-264)
  IPR013328 6-phosphogluconate dehydrogenase, domain 2 [G3DSA:1.10.1040.10] (98-264)

Radius of gyration: 18.98 Å; Cα contacts (8 Å, |Δi|>4): 406; chains: 1; bounding box: 44×42×67 Å

pLDDT: mean 86.21, std 13.33, range [35.12, 97.94]